Protein AF-A0AAN8CUY2-F1 (afdb_monomer_lite)

Organism: NCBI:txid159716

Sequence (248 aa):
MKIRSGIIGISNNANARQRFVMVTPELSHLSKEFKSQFDMEADRSTEHHELGPSAVKRAHGTIDKIKAAILSHGNPFTTEGDKLYNVITLAYIQDEYVPQILNADVTGQKLYEDYVSEWINRDVSLWAPVKKVNNKMFLSGNKKITVKLRDNTVDLNETKDLFARLMVLARSNRDINQKEPIGNYEFTRTPMALFASNGTILPCHDKSKLISLLEKLTREDVPHEDHQQPQTGSTTHQDAMIHRHHIY

Structure (mmCIF, N/CA/C/O backbone):
data_AF-A0AAN8CUY2-F1
#
_entry.id   AF-A0AAN8CUY2-F1
#
loop_
_atom_site.group_PDB
_atom_site.id
_atom_site.type_symbol
_atom_site.label_atom_id
_atom_site.label_alt_id
_atom_site.label_comp_id
_atom_site.label_asym_id
_atom_site.label_entity_id
_atom_site.label_seq_id
_atom_site.pdbx_PDB_ins_code
_atom_site.Cartn_x
_atom_site.Cartn_y
_atom_site.Cartn_z
_atom_site.occupancy
_atom_site.B_iso_or_equiv
_atom_site.auth_seq_id
_atom_site.auth_comp_id
_atom_site.auth_asym_id
_atom_site.auth_atom_id
_atom_site.pdbx_PDB_model_num
ATOM 1 N N . MET A 1 1 ? -14.071 20.339 -36.857 1.00 40.41 1 MET A N 1
ATOM 2 C CA . MET A 1 1 ? -13.063 19.314 -36.503 1.00 40.41 1 MET A CA 1
ATOM 3 C C . MET A 1 1 ? -12.235 19.853 -35.336 1.00 40.41 1 MET A C 1
ATOM 5 O O . MET A 1 1 ? -11.495 20.806 -35.529 1.00 40.41 1 MET A O 1
ATOM 9 N N . LYS A 1 2 ? -12.449 19.367 -34.103 1.00 41.53 2 LYS A N 1
ATOM 10 C CA . LYS A 1 2 ? -11.713 19.851 -32.918 1.00 41.53 2 LYS A CA 1
ATOM 11 C C . LYS A 1 2 ? -10.318 19.225 -32.919 1.00 41.53 2 LYS A C 1
ATOM 13 O O . LYS A 1 2 ? -10.191 18.026 -32.688 1.00 41.53 2 LYS A O 1
ATOM 18 N N . ILE A 1 3 ? -9.290 20.020 -33.198 1.00 53.81 3 ILE A N 1
ATOM 19 C CA . ILE A 1 3 ? -7.899 19.600 -33.011 1.00 53.81 3 ILE A CA 1
ATOM 20 C C . ILE A 1 3 ? -7.710 19.455 -31.496 1.00 53.81 3 ILE A C 1
ATOM 22 O O . ILE A 1 3 ? -7.984 20.394 -30.750 1.00 53.81 3 ILE A O 1
ATOM 26 N N . ARG A 1 4 ? -7.345 18.261 -31.014 1.00 51.06 4 ARG A N 1
ATOM 27 C CA . ARG A 1 4 ? -7.065 18.055 -29.585 1.00 51.06 4 ARG A CA 1
ATOM 28 C C . ARG A 1 4 ? -5.840 18.902 -29.221 1.00 51.06 4 ARG A C 1
ATOM 30 O O . ARG A 1 4 ? -4.745 18.593 -29.673 1.00 51.06 4 ARG A O 1
ATOM 37 N N . SER A 1 5 ? -6.033 19.974 -28.456 1.00 59.12 5 SER A N 1
ATOM 38 C CA . SER A 1 5 ? -4.941 20.834 -27.981 1.00 59.12 5 SER A CA 1
ATOM 39 C C . SER A 1 5 ? -4.129 20.175 -26.863 1.00 59.12 5 SER A C 1
ATOM 41 O O . SER A 1 5 ? -4.611 19.280 -26.167 1.00 59.12 5 SER A O 1
ATOM 43 N N . GLY A 1 6 ? -2.893 20.646 -26.683 1.00 70.69 6 GLY A N 1
ATOM 44 C CA . GLY A 1 6 ? -1.970 20.186 -25.643 1.00 70.69 6 GLY A CA 1
ATOM 45 C C . GLY A 1 6 ? -1.047 19.056 -26.102 1.00 70.69 6 GLY A C 1
ATOM 46 O O . GLY A 1 6 ? -0.870 18.825 -27.299 1.00 70.69 6 GLY A O 1
ATOM 47 N N . ILE A 1 7 ? -0.464 18.335 -25.141 1.00 73.69 7 ILE A N 1
ATOM 48 C CA . ILE A 1 7 ? 0.519 17.263 -25.383 1.00 73.69 7 ILE A CA 1
ATOM 49 C C . ILE A 1 7 ? 0.008 16.211 -26.372 1.00 73.69 7 ILE A C 1
ATOM 51 O O . ILE A 1 7 ? 0.773 15.757 -27.211 1.00 73.69 7 ILE A O 1
ATOM 55 N N . ILE A 1 8 ? -1.288 15.887 -26.337 1.00 74.62 8 ILE A N 1
ATOM 56 C CA . ILE A 1 8 ? -1.914 14.908 -27.242 1.00 74.62 8 ILE A CA 1
ATOM 57 C C . ILE A 1 8 ? -1.908 15.394 -28.703 1.00 74.62 8 ILE A C 1
ATOM 59 O O . ILE A 1 8 ? -1.783 14.592 -29.626 1.00 74.62 8 ILE A O 1
ATOM 63 N N . GLY A 1 9 ? -2.043 16.703 -28.933 1.00 75.88 9 GLY A N 1
ATOM 64 C CA . GLY A 1 9 ? -1.968 17.296 -30.270 1.00 75.88 9 GLY A CA 1
ATOM 65 C C . GLY A 1 9 ? -0.538 17.383 -30.794 1.00 75.88 9 GLY A C 1
ATOM 66 O O . GLY A 1 9 ? -0.297 17.148 -31.977 1.00 75.88 9 GLY A O 1
ATOM 67 N N . ILE A 1 10 ? 0.413 17.670 -29.903 1.00 78.25 10 ILE A N 1
ATOM 68 C CA . ILE A 1 10 ? 1.843 17.733 -30.225 1.00 78.25 10 ILE A CA 1
ATOM 69 C C . ILE A 1 10 ? 2.383 16.326 -30.504 1.00 78.25 10 ILE A C 1
ATOM 71 O O . ILE A 1 10 ? 3.088 16.129 -31.486 1.00 78.25 10 ILE A O 1
ATOM 75 N N . SER A 1 11 ? 2.028 15.327 -29.692 1.00 77.62 11 SER A N 1
ATOM 76 C CA . SER A 1 11 ? 2.541 13.962 -29.828 1.00 77.62 11 SER A CA 1
ATOM 77 C C . SER A 1 11 ? 2.015 13.252 -31.074 1.00 77.62 11 SER A C 1
ATOM 79 O O . SER A 1 11 ? 2.788 12.560 -31.732 1.00 77.62 11 SER A O 1
ATOM 81 N N . ASN A 1 12 ? 0.749 13.457 -31.446 1.00 82.50 12 ASN A N 1
ATOM 82 C CA . ASN A 1 12 ? 0.129 12.770 -32.584 1.00 82.50 12 ASN A CA 1
ATOM 83 C C . ASN A 1 12 ? 0.438 13.404 -33.951 1.00 82.50 12 ASN A C 1
ATOM 85 O O . ASN A 1 12 ? 0.181 12.780 -34.977 1.00 82.50 12 ASN A O 1
ATOM 89 N N . ASN A 1 13 ? 1.000 14.615 -33.997 1.00 84.56 13 ASN A N 1
ATOM 90 C CA . ASN A 1 13 ? 1.393 15.273 -35.242 1.00 84.56 13 ASN A CA 1
ATOM 91 C C . ASN A 1 13 ? 2.921 15.369 -35.327 1.00 84.56 13 ASN A C 1
ATOM 93 O O . ASN A 1 13 ? 3.546 16.126 -34.589 1.00 84.56 13 ASN A O 1
ATOM 97 N N . ALA A 1 14 ? 3.524 14.629 -36.263 1.00 85.19 14 ALA A N 1
ATOM 98 C CA . ALA A 1 14 ? 4.978 14.576 -36.426 1.00 85.19 14 ALA A CA 1
ATOM 99 C C . ALA A 1 14 ? 5.616 15.957 -36.667 1.00 85.19 14 ALA A C 1
ATOM 101 O O . ALA A 1 14 ? 6.663 16.253 -36.096 1.00 85.19 14 ALA A O 1
ATOM 102 N N . ASN A 1 15 ? 4.956 16.824 -37.438 1.00 84.81 15 ASN A N 1
ATOM 103 C CA . ASN A 1 15 ? 5.439 18.173 -37.729 1.00 84.81 15 ASN A CA 1
ATOM 104 C C . ASN A 1 15 ? 5.338 19.076 -36.485 1.00 84.81 15 ASN A C 1
ATOM 106 O O . ASN A 1 15 ? 6.277 19.797 -36.158 1.00 84.81 15 ASN A O 1
ATOM 110 N N . ALA A 1 16 ? 4.236 18.980 -35.733 1.00 83.00 16 ALA A N 1
ATOM 111 C CA . ALA A 1 16 ? 4.073 19.718 -34.478 1.00 83.00 16 ALA A CA 1
ATOM 112 C C . ALA A 1 16 ? 5.082 19.268 -33.410 1.00 83.00 16 ALA A C 1
ATOM 114 O O . ALA A 1 16 ? 5.672 20.109 -32.737 1.00 83.00 16 ALA A O 1
ATOM 115 N N . ARG A 1 17 ? 5.332 17.957 -33.298 1.00 86.12 17 ARG A N 1
ATOM 116 C CA . ARG A 1 17 ? 6.349 17.382 -32.409 1.00 86.12 17 ARG A CA 1
ATOM 117 C C . ARG A 1 17 ? 7.744 17.888 -32.750 1.00 86.12 17 ARG A C 1
ATOM 119 O O . ARG A 1 17 ? 8.463 18.327 -31.863 1.00 86.12 17 ARG A O 1
ATOM 126 N N . GLN A 1 18 ? 8.105 17.864 -34.030 1.00 86.25 18 GLN A N 1
ATOM 127 C CA . GLN A 1 18 ? 9.402 18.333 -34.505 1.00 86.25 18 GLN A CA 1
ATOM 128 C C . GLN A 1 18 ? 9.602 19.830 -34.227 1.00 86.25 18 GLN A C 1
ATOM 130 O O . GLN A 1 18 ? 10.651 20.219 -33.718 1.00 86.25 18 GLN A O 1
ATOM 135 N N . ARG A 1 19 ? 8.588 20.667 -34.491 1.00 83.75 19 ARG A N 1
ATOM 136 C CA . ARG A 1 19 ? 8.638 22.099 -34.157 1.00 83.75 19 ARG A CA 1
ATOM 137 C C . ARG A 1 19 ? 8.730 22.335 -32.659 1.00 83.75 19 ARG A C 1
ATOM 139 O O . ARG A 1 19 ? 9.511 23.174 -32.251 1.00 83.75 19 ARG A O 1
ATOM 146 N N . PHE A 1 20 ? 7.973 21.608 -31.844 1.00 84.19 20 PHE A N 1
ATOM 147 C CA . PHE A 1 20 ? 8.059 21.740 -30.391 1.00 84.19 20 PHE A CA 1
ATOM 148 C C . PHE A 1 20 ? 9.468 21.390 -29.892 1.00 84.19 20 PHE A C 1
ATOM 150 O O . PHE A 1 20 ? 10.092 22.181 -29.200 1.00 84.19 20 PHE A O 1
ATOM 157 N N . VAL A 1 21 ? 10.023 20.254 -30.319 1.00 86.44 21 VAL A N 1
ATOM 158 C CA . VAL A 1 21 ? 11.359 19.823 -29.881 1.00 86.44 21 VAL A CA 1
ATOM 159 C C . VAL A 1 21 ? 12.463 20.774 -30.350 1.00 86.44 21 VAL A C 1
ATOM 161 O O . VAL A 1 21 ? 13.382 21.024 -29.583 1.00 86.44 21 VAL A O 1
ATOM 164 N N . MET A 1 22 ? 12.384 21.322 -31.568 1.00 88.62 22 MET A N 1
ATOM 165 C CA . MET A 1 22 ? 13.430 22.217 -32.084 1.00 88.62 22 MET A CA 1
ATOM 166 C C . MET A 1 22 ? 13.260 23.682 -31.674 1.00 88.62 22 MET A C 1
ATOM 168 O O . MET A 1 22 ? 14.240 24.349 -31.381 1.00 88.62 22 MET A O 1
ATOM 172 N N . VAL A 1 23 ? 12.033 24.204 -31.652 1.00 88.56 23 VAL A N 1
ATOM 173 C CA . VAL A 1 23 ? 11.782 25.638 -31.427 1.00 88.56 23 VAL A CA 1
ATOM 174 C C . VAL A 1 23 ? 11.695 25.962 -29.941 1.00 88.56 23 VAL A C 1
ATOM 176 O O . VAL A 1 23 ? 12.126 27.032 -29.528 1.00 88.56 23 VAL A O 1
ATOM 179 N N . THR A 1 24 ? 11.144 25.072 -29.112 1.00 85.50 24 THR A N 1
ATOM 180 C CA . THR A 1 24 ? 10.942 25.363 -27.686 1.00 85.50 24 THR A CA 1
ATOM 181 C C . THR A 1 24 ? 12.250 25.603 -26.917 1.00 85.50 24 THR A C 1
ATOM 183 O O . THR A 1 24 ? 12.268 26.555 -26.133 1.00 85.50 24 THR A O 1
ATOM 186 N N . PRO A 1 25 ? 13.347 24.844 -27.130 1.00 88.56 25 PRO A N 1
ATOM 187 C CA . PRO A 1 25 ? 14.635 25.139 -26.500 1.00 88.56 25 PRO A CA 1
ATOM 188 C C . PRO A 1 25 ? 15.178 26.516 -26.894 1.00 88.56 25 PRO A C 1
ATOM 190 O O . PRO A 1 25 ? 15.519 27.299 -26.011 1.00 88.56 25 PRO A O 1
ATOM 193 N N . GLU A 1 26 ? 15.155 26.854 -28.185 1.00 90.31 26 GLU A N 1
ATOM 194 C CA . GLU A 1 26 ? 15.631 28.146 -28.702 1.00 90.31 26 GLU A CA 1
ATOM 195 C C . GLU A 1 26 ? 14.803 29.320 -28.169 1.00 90.31 26 GLU A C 1
ATOM 197 O O . GLU A 1 26 ? 15.339 30.330 -27.719 1.00 90.31 26 GLU A O 1
ATOM 202 N N . LEU A 1 27 ? 13.477 29.166 -28.122 1.00 87.56 27 LEU A N 1
ATOM 203 C CA . LEU A 1 27 ? 12.587 30.176 -27.554 1.00 87.56 27 LEU A CA 1
ATOM 204 C C . LEU A 1 27 ? 12.836 30.363 -26.049 1.00 87.56 27 LEU A C 1
ATOM 206 O O . LEU A 1 27 ? 12.764 31.480 -25.536 1.00 87.56 27 LEU A O 1
ATOM 210 N N . SER A 1 28 ? 13.143 29.273 -25.336 1.00 85.38 28 SER A N 1
ATOM 211 C CA . SER A 1 28 ? 13.513 29.331 -23.921 1.00 85.38 28 SER A CA 1
ATOM 212 C C . SER A 1 28 ? 14.859 30.025 -23.708 1.00 85.38 28 SER A C 1
ATOM 214 O O . SER A 1 28 ? 14.999 30.777 -22.746 1.00 85.38 28 SER A O 1
ATOM 216 N N . HIS A 1 29 ? 15.815 29.820 -24.618 1.00 86.75 29 HIS A N 1
ATOM 217 C CA . HIS A 1 29 ? 17.128 30.453 -24.593 1.00 86.75 29 HIS A CA 1
ATOM 218 C C . HIS A 1 29 ? 17.015 31.960 -24.836 1.00 86.75 29 HIS A C 1
ATOM 220 O O . HIS A 1 29 ? 17.426 32.745 -23.987 1.00 86.75 29 HIS A O 1
ATOM 226 N N . LEU A 1 30 ? 16.329 32.368 -25.907 1.00 90.69 30 LEU A N 1
ATOM 227 C CA . LEU A 1 30 ? 16.087 33.778 -26.218 1.00 90.69 30 LEU A CA 1
ATOM 228 C C . LEU A 1 30 ? 15.329 34.490 -25.089 1.00 90.69 30 LEU A C 1
ATOM 230 O O . LEU A 1 30 ? 15.645 35.621 -24.729 1.00 90.69 30 LEU A O 1
ATOM 234 N N . SER A 1 31 ? 14.341 33.822 -24.483 1.00 85.56 31 SER A N 1
ATOM 235 C CA . SER A 1 31 ? 13.632 34.384 -23.332 1.00 85.56 31 SER A CA 1
ATOM 236 C C . SER A 1 31 ? 14.531 34.549 -22.105 1.00 85.56 31 SER A C 1
ATOM 238 O O . SER A 1 31 ? 14.264 35.456 -21.317 1.00 85.56 31 SER A O 1
ATOM 240 N N . LYS A 1 32 ? 15.533 33.684 -21.904 1.00 83.25 32 LYS A N 1
ATOM 241 C CA . LYS A 1 32 ? 16.520 33.834 -20.826 1.00 83.25 32 LYS A CA 1
ATOM 242 C C . LYS A 1 32 ? 17.460 34.999 -21.112 1.00 83.25 32 LYS A C 1
ATOM 244 O O . LYS A 1 32 ? 17.601 35.856 -20.252 1.00 83.25 32 LYS A O 1
ATOM 249 N N . GLU A 1 33 ? 18.016 35.084 -22.320 1.00 87.44 33 GLU A N 1
ATOM 250 C CA . GLU A 1 33 ? 18.885 36.199 -22.720 1.00 87.44 33 GLU A CA 1
ATOM 251 C C . GLU A 1 33 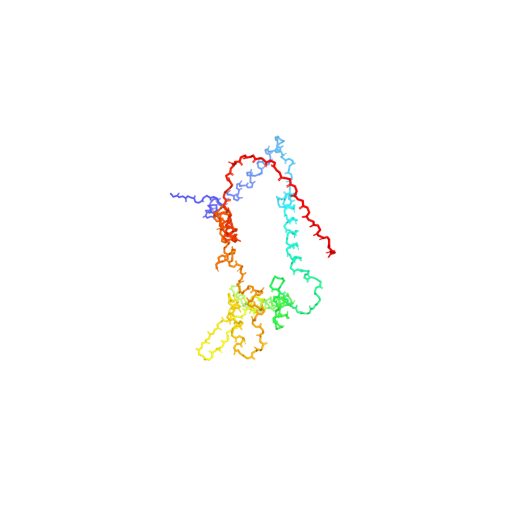? 18.178 37.548 -22.589 1.00 87.44 33 GLU A C 1
ATOM 253 O O . GLU A 1 33 ? 18.726 38.475 -22.001 1.00 87.44 33 GLU A O 1
ATOM 258 N N . PHE A 1 34 ? 16.930 37.644 -23.057 1.00 88.00 34 PHE A N 1
ATOM 259 C CA . PHE A 1 34 ? 16.129 38.855 -22.909 1.00 88.00 34 PHE A CA 1
ATOM 260 C C . PHE A 1 34 ? 15.936 39.217 -21.430 1.00 88.00 34 PHE A C 1
ATOM 262 O O . PHE A 1 34 ? 16.151 40.356 -21.032 1.00 88.00 34 PHE A O 1
ATOM 269 N N . LYS A 1 35 ? 15.583 38.250 -20.576 1.00 82.69 35 LYS A N 1
ATOM 270 C CA . LYS A 1 35 ? 15.427 38.509 -19.135 1.00 82.69 35 LYS A CA 1
ATOM 271 C C . LYS A 1 35 ? 16.730 38.961 -18.477 1.00 82.69 35 LYS A C 1
ATOM 273 O O . LYS A 1 35 ? 16.683 39.880 -17.669 1.00 82.69 35 LYS A O 1
ATOM 278 N N . SER A 1 36 ? 17.859 38.368 -18.860 1.00 82.25 36 SER A N 1
ATOM 279 C CA . SER A 1 36 ? 19.190 38.744 -18.380 1.00 82.25 36 SER A CA 1
ATOM 280 C C . SER A 1 36 ? 19.587 40.159 -18.821 1.00 82.25 36 SER A C 1
ATOM 282 O O . SER A 1 36 ? 20.070 40.941 -18.010 1.00 82.25 36 SER A O 1
ATOM 284 N N . GLN A 1 37 ? 19.313 40.537 -20.074 1.00 88.81 37 GLN A N 1
ATOM 285 C CA . GLN A 1 37 ? 19.628 41.870 -20.607 1.00 88.81 37 GLN A CA 1
ATOM 286 C C . GLN A 1 37 ? 18.843 43.005 -19.938 1.00 88.81 37 GLN A C 1
ATOM 288 O O . GLN A 1 37 ? 19.347 44.123 -19.852 1.00 88.81 37 GLN A O 1
ATOM 293 N N . PHE A 1 38 ? 17.619 42.733 -19.482 1.00 85.88 38 PHE A N 1
ATOM 294 C CA . PHE A 1 38 ? 16.740 43.726 -18.855 1.00 85.88 38 PHE A CA 1
ATOM 295 C C . PHE A 1 38 ? 16.677 43.608 -17.325 1.00 85.88 38 PHE A C 1
ATOM 297 O O . PHE A 1 38 ? 15.776 44.186 -16.718 1.00 85.88 38 PHE A O 1
ATOM 304 N N . ASP A 1 39 ? 17.600 42.858 -16.710 1.00 77.56 39 ASP A N 1
ATOM 305 C CA . ASP A 1 39 ? 17.666 42.622 -15.258 1.00 77.56 39 ASP A CA 1
ATOM 306 C C . ASP A 1 39 ? 16.326 42.114 -14.673 1.00 77.56 39 ASP A C 1
ATOM 308 O O . ASP A 1 39 ? 15.935 42.383 -13.540 1.00 77.56 39 ASP A O 1
ATOM 312 N N . MET A 1 40 ? 15.579 41.367 -15.498 1.00 72.19 40 MET A N 1
ATOM 313 C CA . MET A 1 40 ? 14.313 40.709 -15.156 1.00 72.19 40 MET A CA 1
ATOM 314 C C . MET A 1 40 ? 14.534 39.262 -14.692 1.00 72.19 40 MET A C 1
ATOM 316 O O . MET A 1 40 ? 13.596 38.455 -14.681 1.00 72.19 40 MET A O 1
ATOM 320 N N . GLU A 1 41 ? 15.775 38.911 -14.359 1.00 63.56 41 GLU A N 1
ATOM 321 C CA . GLU A 1 41 ? 16.128 37.670 -13.681 1.00 63.56 41 GLU A CA 1
ATOM 322 C C . GLU A 1 41 ? 15.368 37.644 -12.349 1.00 63.56 41 GLU A C 1
ATOM 324 O O . GLU A 1 41 ? 15.696 38.335 -11.387 1.00 63.56 41 GLU A O 1
ATOM 329 N N . ALA A 1 42 ? 14.272 36.887 -12.301 1.00 59.97 42 ALA A N 1
ATOM 330 C CA . ALA A 1 42 ? 13.594 36.641 -11.044 1.00 59.97 42 ALA A CA 1
ATOM 331 C C . ALA A 1 42 ? 14.555 35.835 -10.164 1.00 59.97 42 ALA A C 1
ATOM 333 O O . ALA A 1 42 ? 14.736 34.641 -10.393 1.00 59.97 42 ALA A O 1
ATOM 334 N N . ASP A 1 43 ? 15.133 36.489 -9.157 1.00 58.62 43 ASP A N 1
ATOM 335 C CA . ASP A 1 43 ? 16.005 35.921 -8.118 1.00 58.62 43 ASP A CA 1
ATOM 336 C C . ASP A 1 43 ? 15.257 34.943 -7.184 1.00 58.62 43 ASP A C 1
ATOM 338 O O . ASP A 1 43 ? 15.282 35.027 -5.958 1.00 58.62 43 ASP A O 1
ATOM 342 N N . ARG A 1 44 ? 14.452 34.034 -7.742 1.00 57.88 44 ARG A N 1
ATOM 343 C CA . ARG A 1 44 ? 13.641 33.090 -6.972 1.00 57.88 44 ARG A CA 1
ATOM 344 C C . ARG A 1 44 ? 13.826 31.676 -7.491 1.00 57.88 44 ARG A C 1
ATOM 346 O O . ARG A 1 44 ? 13.069 31.181 -8.317 1.00 57.88 44 ARG A O 1
ATOM 353 N N . SER A 1 45 ? 14.851 31.076 -6.892 1.00 55.91 45 SER A N 1
ATOM 354 C CA . SER A 1 45 ? 15.123 29.654 -6.689 1.00 55.91 45 SER A CA 1
ATOM 355 C C . SER A 1 45 ? 15.159 28.769 -7.934 1.00 55.91 45 SER A C 1
ATOM 357 O O . SER A 1 45 ? 14.141 28.337 -8.467 1.00 55.91 45 SER A O 1
ATOM 359 N N . THR A 1 46 ? 16.376 28.355 -8.256 1.00 60.00 46 THR A N 1
ATOM 360 C CA . THR A 1 46 ? 16.785 27.200 -9.067 1.00 60.00 46 THR A CA 1
ATOM 361 C C . THR A 1 46 ? 16.338 25.837 -8.515 1.00 60.00 46 THR A C 1
ATOM 363 O O . THR A 1 46 ? 16.775 24.803 -9.016 1.00 60.00 46 THR A O 1
ATOM 366 N N . GLU A 1 47 ? 15.472 25.792 -7.502 1.00 63.00 47 GLU A N 1
ATOM 367 C CA . GLU A 1 47 ? 15.028 24.540 -6.895 1.00 63.00 47 GLU A CA 1
ATOM 368 C C . GLU A 1 47 ? 13.724 24.047 -7.522 1.00 63.00 47 GLU A C 1
ATOM 370 O O . GLU A 1 47 ? 12.773 24.798 -7.751 1.00 63.00 47 GLU A O 1
ATOM 375 N N . HIS A 1 48 ? 13.683 22.745 -7.809 1.00 74.25 48 HIS A N 1
ATOM 376 C CA . HIS A 1 48 ? 12.477 22.077 -8.280 1.00 74.25 48 HIS A CA 1
ATOM 377 C C . HIS A 1 48 ? 11.329 22.320 -7.289 1.00 74.25 48 HIS A C 1
ATOM 379 O O . HIS A 1 48 ? 11.528 22.254 -6.080 1.00 74.25 48 HIS A O 1
ATOM 385 N N . HIS A 1 49 ? 10.112 22.562 -7.781 1.00 77.81 49 HIS A N 1
ATOM 386 C CA . HIS A 1 49 ? 8.966 22.922 -6.935 1.00 77.81 49 HIS A CA 1
ATOM 387 C C . HIS A 1 49 ? 8.669 21.914 -5.800 1.00 77.81 49 HIS A C 1
ATOM 389 O O . HIS A 1 49 ? 8.116 22.295 -4.768 1.00 77.81 49 HIS A O 1
ATOM 395 N N . GLU A 1 50 ? 9.051 20.644 -5.977 1.00 75.75 50 GLU A N 1
ATOM 396 C CA . GLU A 1 50 ? 8.922 19.583 -4.964 1.00 75.75 50 GLU A CA 1
ATOM 397 C C . GLU A 1 50 ? 9.947 19.688 -3.829 1.00 75.75 50 GLU A C 1
ATOM 399 O O . GLU A 1 50 ? 9.685 19.215 -2.727 1.00 75.75 50 GLU A O 1
ATOM 404 N N . LEU A 1 51 ? 11.087 20.331 -4.081 1.00 81.38 51 LEU A N 1
ATOM 405 C CA . LEU A 1 51 ? 12.099 20.644 -3.070 1.00 81.38 51 LEU A CA 1
ATOM 406 C C . LEU A 1 51 ? 11.784 21.952 -2.338 1.00 81.38 51 LEU A C 1
ATOM 408 O O . LEU A 1 51 ? 12.388 22.255 -1.314 1.00 81.38 51 LEU A O 1
ATOM 412 N N . GLY A 1 52 ? 10.785 22.700 -2.815 1.00 85.06 52 GLY A N 1
ATOM 413 C CA . GLY A 1 52 ? 10.353 23.929 -2.175 1.00 85.06 52 GLY A CA 1
ATOM 414 C C . GLY A 1 52 ? 9.893 23.699 -0.726 1.00 85.06 52 GLY A C 1
ATOM 415 O O . GLY A 1 52 ? 9.252 22.687 -0.416 1.00 85.06 52 GLY A O 1
ATOM 416 N N . PRO A 1 53 ? 10.101 24.677 0.174 1.00 86.62 53 PRO A N 1
ATOM 417 C CA . PRO A 1 53 ? 9.843 24.524 1.609 1.00 86.62 53 PRO A CA 1
ATOM 418 C C . PRO A 1 53 ? 8.388 24.151 1.928 1.00 86.62 53 PRO A C 1
ATOM 420 O O . PRO A 1 53 ? 8.106 23.437 2.889 1.00 86.62 53 PRO A O 1
ATOM 423 N N . SER A 1 54 ? 7.437 24.596 1.100 1.00 86.50 54 SER A N 1
ATOM 424 C CA . SER A 1 54 ? 6.023 24.240 1.256 1.00 86.50 54 SER A CA 1
ATOM 425 C C . SER A 1 54 ? 5.723 22.778 0.904 1.00 86.50 54 SER A C 1
ATOM 427 O O . SER A 1 54 ? 4.909 22.150 1.584 1.00 86.50 54 SER A O 1
ATOM 429 N N . ALA A 1 55 ? 6.370 22.227 -0.127 1.00 87.50 55 ALA A N 1
ATOM 430 C CA . ALA A 1 55 ? 6.213 20.836 -0.540 1.00 87.50 55 ALA A CA 1
ATOM 431 C C . ALA A 1 55 ? 6.822 19.899 0.510 1.00 87.50 55 ALA A C 1
ATOM 433 O O . ALA A 1 55 ? 6.139 18.991 0.986 1.00 87.50 55 ALA A O 1
ATOM 434 N N . VAL A 1 56 ? 8.028 20.222 0.983 1.00 90.19 56 VAL A N 1
ATOM 435 C CA . VAL A 1 56 ? 8.700 19.522 2.086 1.00 90.19 56 VAL A CA 1
ATOM 436 C C . VAL A 1 56 ? 7.842 19.538 3.357 1.00 90.19 56 VAL A C 1
ATOM 438 O O . VAL A 1 56 ? 7.576 18.488 3.941 1.00 90.19 56 VAL A O 1
ATOM 441 N N . LYS A 1 57 ? 7.292 20.696 3.752 1.00 93.88 57 LYS A N 1
ATOM 442 C CA . LYS A 1 57 ? 6.401 20.798 4.924 1.00 93.88 57 LYS A CA 1
ATOM 443 C C . LYS A 1 57 ? 5.147 19.926 4.798 1.00 93.88 57 LYS A C 1
ATOM 445 O O . LYS A 1 57 ? 4.730 19.306 5.776 1.00 93.88 57 LYS A O 1
ATOM 450 N N . ARG A 1 58 ? 4.533 19.861 3.611 1.00 92.19 58 ARG A N 1
ATOM 451 C CA . ARG A 1 58 ? 3.381 18.974 3.361 1.00 92.19 58 ARG A CA 1
ATOM 452 C C . ARG A 1 58 ? 3.774 17.501 3.435 1.00 92.19 58 ARG A C 1
ATOM 454 O O . ARG A 1 58 ? 3.008 16.716 3.995 1.00 92.19 58 ARG A O 1
ATOM 461 N N . ALA A 1 59 ? 4.940 17.137 2.904 1.00 92.56 59 ALA A N 1
ATOM 462 C CA . ALA A 1 59 ? 5.458 15.776 2.974 1.00 92.56 59 ALA A CA 1
ATOM 463 C C . ALA A 1 59 ? 5.662 15.347 4.433 1.00 92.56 59 ALA A C 1
ATOM 465 O O . ALA A 1 59 ? 5.093 14.339 4.844 1.00 92.56 59 ALA A O 1
ATOM 466 N N . HIS A 1 60 ? 6.337 16.167 5.247 1.00 95.50 60 HIS A N 1
ATOM 467 C CA . HIS A 1 60 ? 6.494 15.909 6.683 1.00 95.50 60 HIS A CA 1
ATOM 468 C C . HIS A 1 60 ? 5.151 15.758 7.400 1.00 95.50 60 HIS A C 1
ATOM 470 O O . HIS A 1 60 ? 4.920 14.741 8.045 1.00 95.50 60 HIS A O 1
ATOM 476 N N . GLY A 1 61 ? 4.214 16.691 7.202 1.00 96.69 61 GLY A N 1
ATOM 477 C CA . GLY A 1 61 ? 2.891 16.590 7.824 1.00 96.69 61 GLY A CA 1
ATOM 478 C C . GLY A 1 61 ? 2.089 15.360 7.376 1.00 96.69 61 GLY A C 1
ATOM 479 O O . GLY A 1 61 ? 1.214 14.893 8.102 1.00 96.69 61 GLY A O 1
ATOM 480 N N . THR A 1 62 ? 2.368 14.818 6.191 1.00 95.75 62 THR A N 1
ATOM 481 C CA . THR A 1 62 ? 1.765 13.563 5.717 1.00 95.75 62 THR A CA 1
ATOM 482 C C . THR A 1 62 ? 2.424 12.355 6.375 1.00 95.75 62 THR A C 1
ATOM 484 O O . THR A 1 62 ? 1.718 11.461 6.837 1.00 95.75 62 THR A O 1
ATOM 487 N N . ILE A 1 63 ? 3.755 12.351 6.486 1.00 96.31 63 ILE A N 1
ATOM 488 C CA . ILE A 1 63 ? 4.518 11.318 7.198 1.00 96.31 63 ILE A CA 1
ATOM 489 C C . ILE A 1 63 ? 4.073 11.242 8.662 1.00 96.31 63 ILE A C 1
ATOM 491 O O . ILE A 1 63 ? 3.807 10.148 9.154 1.00 96.31 63 ILE A O 1
ATOM 495 N N . ASP A 1 64 ? 3.901 12.382 9.333 1.00 96.62 64 ASP A N 1
ATOM 496 C CA . ASP A 1 64 ? 3.444 12.432 10.725 1.00 96.62 64 ASP A CA 1
ATOM 497 C C . ASP A 1 64 ? 2.044 11.834 10.891 1.00 96.62 64 ASP A C 1
ATOM 499 O O . ASP A 1 64 ? 1.794 11.082 11.833 1.00 96.62 64 ASP A O 1
ATOM 503 N N . LYS A 1 65 ? 1.135 12.098 9.944 1.00 95.75 65 LYS A N 1
ATOM 504 C CA . LYS A 1 65 ? -0.205 11.492 9.933 1.00 95.75 65 LYS A CA 1
ATOM 505 C C . LYS A 1 65 ? -0.149 9.982 9.735 1.00 95.75 65 LYS A C 1
ATOM 507 O O . LYS A 1 65 ? -0.858 9.261 10.430 1.00 95.75 65 LYS A O 1
ATOM 512 N N . ILE A 1 66 ? 0.687 9.500 8.813 1.00 92.31 66 ILE A N 1
ATOM 513 C CA . ILE A 1 66 ? 0.877 8.060 8.582 1.00 92.31 66 ILE A CA 1
ATOM 514 C C . ILE A 1 66 ? 1.450 7.406 9.839 1.00 92.31 66 ILE A C 1
ATOM 516 O O . ILE A 1 66 ? 0.940 6.383 10.288 1.00 92.31 66 ILE A O 1
ATOM 520 N N . LYS A 1 67 ? 2.463 8.023 10.451 1.00 92.19 67 LYS A N 1
ATOM 521 C CA . LYS A 1 67 ? 3.068 7.552 11.697 1.00 92.19 67 LYS A CA 1
ATOM 522 C C . LYS A 1 67 ? 2.035 7.475 12.819 1.00 92.19 67 LYS A C 1
ATOM 524 O O . LYS A 1 67 ? 1.947 6.448 13.482 1.00 92.19 67 LYS A O 1
ATOM 529 N N . ALA A 1 68 ? 1.233 8.523 13.006 1.00 91.94 68 ALA A N 1
ATOM 530 C CA . ALA A 1 68 ? 0.167 8.540 14.003 1.00 91.94 68 ALA A CA 1
ATOM 531 C C . ALA A 1 68 ? -0.882 7.445 13.743 1.00 91.94 68 ALA A C 1
ATOM 533 O O . ALA A 1 68 ? -1.283 6.757 14.677 1.00 91.94 68 ALA A O 1
ATOM 534 N N . ALA A 1 69 ? -1.279 7.236 12.484 1.00 89.31 69 ALA A N 1
ATOM 535 C CA . ALA A 1 69 ? -2.221 6.185 12.110 1.00 89.31 69 ALA A CA 1
ATOM 536 C C . ALA A 1 69 ? -1.665 4.783 12.404 1.00 89.31 69 ALA A C 1
ATOM 538 O O . ALA A 1 69 ? -2.351 3.975 13.022 1.00 89.31 69 ALA A O 1
ATOM 539 N N . ILE A 1 70 ? -0.412 4.503 12.036 1.00 87.88 70 ILE A N 1
ATOM 540 C CA . ILE A 1 70 ? 0.232 3.215 12.334 1.00 87.88 70 ILE A CA 1
ATOM 541 C C . ILE A 1 70 ? 0.305 3.000 13.847 1.00 87.88 70 ILE A C 1
ATOM 543 O O . ILE A 1 70 ? -0.150 1.972 14.333 1.00 87.88 70 ILE A O 1
ATOM 547 N N . LEU A 1 71 ? 0.798 3.989 14.599 1.00 87.31 71 LEU A N 1
ATOM 548 C CA . LEU A 1 71 ? 0.924 3.887 16.054 1.00 87.31 71 LEU A CA 1
ATOM 549 C C . LEU A 1 71 ? -0.427 3.725 16.761 1.00 87.31 71 LEU A C 1
ATOM 551 O O . LEU A 1 71 ? -0.474 3.101 17.817 1.00 87.31 71 LEU A O 1
ATOM 555 N N . SER A 1 72 ? -1.523 4.229 16.183 1.00 86.06 72 SER A N 1
ATOM 556 C CA . SER A 1 72 ? -2.870 4.020 16.728 1.00 86.06 72 SER A CA 1
ATOM 557 C C . SER A 1 72 ? -3.310 2.550 16.709 1.00 86.06 72 SER A C 1
ATOM 559 O O . SER A 1 72 ? -4.086 2.138 17.566 1.00 86.06 72 SER A O 1
ATOM 561 N N . HIS A 1 73 ? -2.772 1.748 15.784 1.00 80.31 73 HIS A N 1
ATOM 562 C CA . HIS A 1 73 ? -2.998 0.301 15.704 1.00 80.31 73 HIS A CA 1
ATOM 563 C C . HIS A 1 73 ? -1.978 -0.520 16.515 1.00 80.31 73 HIS A C 1
ATOM 565 O O . HIS A 1 73 ? -2.064 -1.746 16.551 1.00 80.31 73 HIS A O 1
ATOM 571 N N . GLY A 1 74 ? -1.038 0.144 17.193 1.00 82.62 74 GLY A N 1
ATOM 572 C CA . GLY A 1 74 ? 0.073 -0.472 17.915 1.00 82.62 74 GLY A CA 1
ATOM 573 C C . GLY A 1 74 ? 1.413 -0.231 17.224 1.00 82.62 74 GLY A C 1
ATOM 574 O O . GLY A 1 74 ? 1.481 0.041 16.028 1.00 82.62 74 GLY A O 1
ATOM 575 N N . ASN A 1 75 ? 2.509 -0.305 17.983 1.00 83.44 75 ASN A N 1
ATOM 576 C CA . ASN A 1 75 ? 3.845 -0.179 17.407 1.00 83.44 75 ASN A CA 1
ATOM 577 C C . ASN A 1 75 ? 4.257 -1.521 16.764 1.00 83.44 75 ASN A C 1
ATOM 579 O O . ASN A 1 75 ? 4.477 -2.491 17.492 1.00 83.44 75 ASN A O 1
ATOM 583 N N . PRO A 1 76 ? 4.387 -1.600 15.425 1.00 77.69 76 PRO A N 1
ATOM 584 C CA . PRO A 1 76 ? 4.717 -2.852 14.744 1.00 77.69 76 PRO A CA 1
ATOM 585 C C . PRO A 1 76 ? 6.162 -3.311 14.991 1.00 77.69 76 PRO A C 1
ATOM 587 O O . PRO A 1 76 ? 6.506 -4.431 14.641 1.00 77.69 76 PRO A O 1
ATOM 590 N N . PHE A 1 77 ? 7.013 -2.461 15.575 1.00 81.44 77 PHE A N 1
ATOM 591 C CA . PHE A 1 77 ? 8.419 -2.770 15.846 1.00 81.44 77 PHE A CA 1
ATOM 592 C C . PHE A 1 77 ? 8.691 -3.198 17.292 1.00 81.44 77 PHE A C 1
ATOM 594 O O . PHE A 1 77 ? 9.814 -3.568 17.608 1.00 81.44 77 PHE A O 1
ATOM 601 N N . THR A 1 78 ? 7.701 -3.130 18.188 1.00 80.00 78 THR A N 1
ATOM 602 C CA . THR A 1 78 ? 7.851 -3.625 19.572 1.00 80.00 78 THR A CA 1
ATOM 603 C C . THR A 1 78 ? 7.462 -5.088 19.718 1.00 80.00 78 THR A C 1
ATOM 605 O O . THR A 1 78 ? 7.675 -5.679 20.770 1.00 80.00 78 THR A O 1
ATOM 608 N N . THR A 1 79 ? 6.815 -5.657 18.706 1.00 69.31 79 THR A N 1
ATOM 609 C CA . THR A 1 79 ? 6.325 -7.031 18.734 1.00 69.31 79 THR A CA 1
ATOM 610 C C . THR A 1 79 ? 7.451 -7.960 18.297 1.00 69.31 79 THR A C 1
ATOM 612 O O . THR A 1 79 ? 7.816 -7.995 17.127 1.00 69.31 79 THR A O 1
ATOM 615 N N . GLU A 1 80 ? 8.016 -8.700 19.246 1.00 72.88 80 GLU A N 1
ATOM 616 C CA . GLU A 1 80 ? 8.998 -9.745 18.961 1.00 72.88 80 GLU A CA 1
ATOM 617 C C . GLU A 1 80 ? 8.273 -11.048 18.591 1.00 72.88 80 GLU A C 1
ATOM 619 O O . GLU A 1 80 ? 7.387 -11.508 19.316 1.00 72.88 80 GLU A O 1
ATOM 624 N N . GLY A 1 81 ? 8.624 -11.644 17.449 1.00 72.44 81 GLY A N 1
ATOM 625 C CA . GLY A 1 81 ? 8.106 -12.948 17.034 1.00 72.44 81 GLY A CA 1
ATOM 626 C C . GLY A 1 81 ? 8.371 -13.285 15.564 1.00 72.44 81 GLY A C 1
ATOM 627 O O . GLY A 1 81 ? 8.474 -12.400 14.722 1.00 72.44 81 GLY A O 1
ATOM 628 N N . ASP A 1 82 ? 8.413 -14.584 15.253 1.00 72.00 82 ASP A N 1
ATOM 629 C CA . ASP A 1 82 ? 8.674 -15.110 13.898 1.00 72.00 82 ASP A CA 1
ATOM 630 C C . ASP A 1 82 ? 7.437 -15.118 12.981 1.00 72.00 82 ASP A C 1
ATOM 632 O O . ASP A 1 82 ? 7.505 -15.495 11.809 1.00 72.00 82 ASP A O 1
ATOM 636 N N . LYS A 1 83 ? 6.270 -14.729 13.507 1.00 79.81 83 LYS A N 1
ATOM 637 C CA . LYS A 1 83 ? 5.001 -14.792 12.777 1.00 79.81 83 LYS A CA 1
ATOM 638 C C . LYS A 1 83 ? 4.696 -13.472 12.093 1.00 79.81 83 LYS A C 1
ATOM 640 O O . LYS A 1 83 ? 4.515 -12.447 12.745 1.00 79.81 83 LYS A O 1
ATOM 645 N N . LEU A 1 84 ? 4.543 -13.525 10.773 1.00 83.62 84 LEU A N 1
ATOM 646 C CA . LEU A 1 84 ? 4.174 -12.364 9.977 1.00 83.62 84 LEU A CA 1
ATOM 647 C C . LEU A 1 84 ? 2.660 -12.118 10.068 1.00 83.62 84 LEU A C 1
ATOM 649 O O . LEU A 1 84 ? 1.855 -13.035 9.883 1.00 83.62 84 LEU A O 1
ATOM 653 N N . TYR A 1 85 ? 2.264 -10.876 10.338 1.00 81.19 85 TYR A N 1
ATOM 654 C CA . TYR A 1 85 ? 0.862 -10.469 10.409 1.00 81.19 85 TYR A CA 1
ATOM 655 C C . TYR A 1 85 ? 0.640 -9.123 9.718 1.00 81.19 85 TYR A C 1
ATOM 657 O O . TYR A 1 85 ? 1.565 -8.341 9.499 1.00 81.19 85 TYR A O 1
ATOM 665 N N . ASN A 1 86 ? -0.602 -8.857 9.327 1.00 80.75 86 ASN A N 1
ATOM 666 C CA . ASN A 1 86 ? -0.989 -7.582 8.735 1.00 80.75 86 ASN A CA 1
ATOM 667 C C . ASN A 1 86 ? -1.243 -6.546 9.842 1.00 80.75 86 ASN A C 1
ATOM 669 O O . ASN A 1 86 ? -2.099 -6.763 10.689 1.00 80.75 86 ASN A O 1
ATOM 673 N N . VAL A 1 87 ? -0.551 -5.404 9.814 1.00 77.38 87 VAL A N 1
ATOM 674 C CA . VAL A 1 87 ? -0.655 -4.361 10.858 1.00 77.38 87 VAL A CA 1
ATOM 675 C C . VAL A 1 87 ? -2.063 -3.755 10.969 1.00 77.38 87 VAL A C 1
ATOM 677 O O . VAL A 1 87 ? -2.467 -3.334 12.045 1.00 77.38 87 VAL A O 1
ATOM 680 N N . ILE A 1 88 ? -2.831 -3.730 9.877 1.00 74.69 88 ILE A N 1
ATOM 681 C CA . ILE A 1 88 ? -4.176 -3.141 9.840 1.00 74.69 88 ILE A CA 1
ATOM 682 C C . ILE A 1 88 ? -5.232 -4.156 10.286 1.00 74.69 88 ILE A C 1
ATOM 684 O O . ILE A 1 88 ? -6.113 -3.825 11.074 1.00 74.69 88 ILE A O 1
ATOM 688 N N . THR A 1 89 ? -5.179 -5.387 9.767 1.00 74.62 89 THR A N 1
ATOM 689 C CA . THR A 1 89 ? -6.199 -6.413 10.062 1.00 74.62 89 THR A CA 1
ATOM 690 C C . THR A 1 89 ? -5.838 -7.312 11.240 1.00 74.62 89 THR A C 1
ATOM 692 O O . THR A 1 89 ? -6.671 -8.107 11.666 1.00 74.62 89 THR A O 1
ATOM 695 N N . LEU A 1 90 ? -4.598 -7.230 11.732 1.00 74.75 90 LEU A N 1
ATOM 696 C CA . LEU A 1 90 ? -4.003 -8.101 12.753 1.00 74.75 90 LEU A CA 1
ATOM 697 C C . LEU A 1 90 ? -4.078 -9.601 12.415 1.00 74.75 90 LEU A C 1
ATOM 699 O O . LEU A 1 90 ? -3.888 -10.458 13.274 1.00 74.75 90 LEU A O 1
ATOM 703 N N . ALA A 1 91 ? -4.337 -9.933 11.148 1.00 77.44 91 ALA A N 1
ATOM 704 C CA . ALA A 1 91 ? -4.432 -11.306 10.682 1.00 77.44 91 ALA A CA 1
ATOM 705 C C . ALA A 1 91 ? -3.036 -11.889 10.447 1.00 77.44 91 ALA A C 1
ATOM 707 O O . ALA A 1 91 ? -2.221 -11.298 9.731 1.00 77.44 91 ALA A O 1
ATOM 708 N N . TYR A 1 92 ? -2.791 -13.066 11.019 1.00 80.81 92 TYR A N 1
ATOM 709 C CA . TYR A 1 92 ? -1.572 -13.835 10.797 1.00 80.81 92 TYR A CA 1
ATOM 710 C C . TYR A 1 92 ? -1.572 -14.501 9.423 1.00 80.81 92 TYR A C 1
ATOM 712 O O . TYR A 1 92 ? -2.608 -14.942 8.918 1.00 80.81 92 TYR A O 1
ATOM 720 N N . ILE A 1 93 ? -0.388 -14.589 8.829 1.00 80.94 93 ILE A N 1
ATOM 721 C CA . ILE A 1 93 ? -0.174 -15.324 7.587 1.00 80.94 93 ILE A CA 1
ATOM 722 C C . ILE A 1 93 ? 0.034 -16.806 7.902 1.00 80.94 93 ILE A C 1
ATOM 724 O O . ILE A 1 93 ? 0.539 -17.164 8.960 1.00 80.94 93 ILE A O 1
ATOM 728 N N . GLN A 1 94 ? -0.354 -17.662 6.958 1.00 81.62 94 GLN A N 1
ATOM 729 C CA . GLN A 1 94 ? -0.015 -19.083 6.981 1.00 81.62 94 GLN A CA 1
ATOM 730 C C . GLN A 1 94 ? 1.509 -19.279 6.926 1.00 81.62 94 GLN A C 1
ATOM 732 O O . GLN A 1 94 ? 2.193 -18.641 6.117 1.00 81.62 94 GLN A O 1
ATOM 737 N N . ASP A 1 95 ? 2.031 -20.177 7.760 1.00 82.31 95 ASP A N 1
ATOM 738 C CA . ASP A 1 95 ? 3.474 -20.370 7.948 1.00 82.31 95 ASP A CA 1
ATOM 739 C C . ASP A 1 95 ? 4.191 -20.773 6.643 1.00 82.31 95 ASP A C 1
ATOM 741 O O . ASP A 1 95 ? 5.359 -20.440 6.443 1.00 82.31 95 ASP A O 1
ATOM 745 N N . GLU A 1 96 ? 3.491 -21.389 5.682 1.00 83.50 96 GLU A N 1
ATOM 746 C CA . GLU A 1 96 ? 4.058 -21.760 4.380 1.00 83.50 96 GLU A CA 1
ATOM 747 C C . GLU A 1 96 ? 4.434 -20.554 3.501 1.00 83.50 96 GLU A C 1
ATOM 749 O O . GLU A 1 96 ? 5.247 -20.691 2.582 1.00 83.50 96 GLU A O 1
ATOM 754 N N . TYR A 1 97 ? 3.841 -19.377 3.732 1.00 84.12 97 TYR A N 1
ATOM 755 C CA . TYR A 1 97 ? 4.122 -18.167 2.945 1.00 84.12 97 TYR A CA 1
ATOM 756 C C . TYR A 1 97 ? 5.215 -17.300 3.559 1.00 84.12 97 TYR A C 1
ATOM 758 O O . TYR A 1 97 ? 5.860 -16.546 2.833 1.00 84.12 97 TYR A O 1
ATOM 766 N N . VAL A 1 98 ? 5.461 -17.425 4.863 1.00 85.69 98 VAL A N 1
ATOM 767 C CA . VAL A 1 98 ? 6.487 -16.662 5.585 1.00 85.69 98 VAL A CA 1
ATOM 768 C C . VAL A 1 98 ? 7.860 -16.739 4.898 1.00 85.69 98 VAL A C 1
ATOM 770 O O . VAL A 1 98 ? 8.396 -15.679 4.566 1.00 85.69 98 VAL A O 1
ATOM 773 N N . PRO A 1 99 ? 8.417 -17.924 4.564 1.00 86.75 99 PRO A N 1
ATOM 774 C CA . PRO A 1 99 ? 9.726 -17.985 3.919 1.00 86.75 99 PRO A CA 1
ATOM 775 C C . PRO A 1 99 ? 9.718 -17.405 2.500 1.00 86.75 99 PRO A C 1
ATOM 777 O O . PRO A 1 99 ? 10.741 -16.888 2.062 1.00 86.75 99 PRO A O 1
ATOM 780 N N . GLN A 1 100 ? 8.590 -17.459 1.782 1.00 84.62 100 GLN A N 1
ATOM 781 C CA . GLN A 1 100 ? 8.479 -16.868 0.442 1.00 84.62 100 GLN A CA 1
ATOM 782 C C . GLN A 1 100 ? 8.454 -15.340 0.492 1.00 84.62 100 GLN A C 1
ATOM 784 O O . GLN A 1 100 ? 9.022 -14.692 -0.382 1.00 84.62 100 GLN A O 1
ATOM 789 N N . ILE A 1 101 ? 7.803 -14.768 1.508 1.00 86.62 101 ILE A N 1
ATOM 790 C CA . ILE A 1 101 ? 7.699 -13.318 1.687 1.00 86.62 101 ILE A CA 1
ATOM 791 C C . ILE A 1 101 ? 9.030 -12.749 2.182 1.00 86.62 101 ILE A C 1
ATOM 793 O O . ILE A 1 101 ? 9.508 -11.767 1.623 1.00 86.62 101 ILE A O 1
ATOM 797 N N . LEU A 1 102 ? 9.649 -13.378 3.185 1.00 88.12 102 LEU A N 1
ATOM 798 C CA . LEU A 1 102 ? 10.908 -12.897 3.762 1.00 88.12 102 LEU A CA 1
ATOM 799 C C . LEU A 1 102 ? 12.095 -13.035 2.800 1.00 88.12 102 LEU A C 1
ATOM 801 O O . LEU A 1 102 ? 12.970 -12.178 2.786 1.00 88.12 102 LEU A O 1
ATOM 805 N N . ASN A 1 103 ? 12.117 -14.078 1.964 1.00 89.06 103 ASN A N 1
ATOM 806 C CA . ASN A 1 103 ? 13.200 -14.314 1.001 1.00 89.06 103 ASN A CA 1
ATOM 807 C C . ASN A 1 103 ? 12.839 -13.871 -0.427 1.00 89.06 103 ASN A C 1
ATOM 809 O O . ASN A 1 103 ? 13.412 -14.387 -1.394 1.00 89.06 103 ASN A O 1
ATOM 813 N N . ALA A 1 104 ? 11.879 -12.955 -0.584 1.00 88.38 104 ALA A N 1
ATOM 814 C CA . ALA A 1 104 ? 11.426 -12.493 -1.895 1.00 88.38 104 ALA A CA 1
ATOM 815 C C . ALA A 1 104 ? 12.573 -11.881 -2.714 1.00 88.38 104 ALA A C 1
ATOM 817 O O . ALA A 1 104 ? 12.712 -12.204 -3.893 1.00 88.38 104 ALA A O 1
ATOM 818 N N . ASP A 1 105 ? 13.434 -11.088 -2.073 1.00 89.50 105 ASP A N 1
ATOM 819 C CA . ASP A 1 105 ? 14.569 -10.431 -2.729 1.00 89.50 105 ASP A CA 1
ATOM 820 C C . ASP A 1 105 ? 15.617 -11.443 -3.197 1.00 89.50 105 ASP A C 1
ATOM 822 O O . ASP A 1 105 ? 16.028 -11.431 -4.355 1.00 89.50 105 ASP A O 1
ATOM 826 N N . VAL A 1 106 ? 15.986 -12.393 -2.330 1.00 92.12 106 VAL A N 1
ATOM 827 C CA . VAL A 1 106 ? 16.934 -13.471 -2.663 1.00 92.12 106 VAL A CA 1
ATOM 828 C C . VAL A 1 106 ? 16.397 -14.332 -3.806 1.00 92.12 106 VAL A C 1
ATOM 830 O O . VAL A 1 106 ? 17.136 -14.726 -4.707 1.00 92.12 106 VAL A O 1
ATOM 833 N N . THR A 1 107 ? 15.096 -14.618 -3.788 1.00 89.75 107 THR A N 1
ATOM 834 C CA . THR A 1 107 ? 14.429 -15.374 -4.853 1.00 89.75 107 THR A CA 1
ATOM 835 C C . THR A 1 107 ? 14.417 -14.580 -6.159 1.00 89.75 107 THR A C 1
ATOM 837 O O . THR A 1 107 ? 14.711 -15.139 -7.211 1.00 89.75 107 THR A O 1
ATOM 840 N N . GLY A 1 108 ? 14.123 -13.279 -6.103 1.00 90.38 108 GLY A N 1
ATOM 841 C CA . GLY A 1 108 ? 14.146 -12.384 -7.259 1.00 90.38 108 GLY A CA 1
ATOM 842 C C . GLY A 1 108 ? 15.533 -12.274 -7.886 1.00 90.38 108 GLY A C 1
ATOM 843 O O . GLY A 1 108 ? 15.656 -12.365 -9.104 1.00 90.38 108 GLY A O 1
ATOM 844 N N . GLN A 1 109 ? 16.573 -12.171 -7.058 1.00 93.88 109 GLN A N 1
ATOM 845 C CA . GLN A 1 109 ? 17.961 -12.123 -7.509 1.00 93.88 109 GLN A CA 1
ATOM 846 C C . GLN A 1 109 ? 18.364 -13.412 -8.235 1.00 93.88 109 GLN A C 1
ATOM 848 O O . GLN A 1 109 ? 18.897 -13.346 -9.338 1.00 93.88 109 GLN A O 1
ATOM 853 N N . LYS A 1 110 ? 18.031 -14.583 -7.677 1.00 93.00 110 LYS A N 1
ATOM 854 C CA . LYS A 1 110 ? 18.276 -15.871 -8.347 1.00 93.00 110 LYS A CA 1
ATOM 855 C C . LYS A 1 110 ? 17.545 -15.974 -9.682 1.00 93.00 110 LYS A C 1
ATOM 857 O O . LYS A 1 110 ? 18.144 -16.359 -10.673 1.00 93.00 110 LYS A O 1
ATOM 862 N N . LEU A 1 111 ? 16.273 -15.572 -9.732 1.00 90.94 111 LEU A N 1
ATOM 863 C CA . LEU A 1 111 ? 15.499 -15.569 -10.978 1.00 90.94 111 LEU A CA 1
ATOM 864 C C . LEU A 1 111 ? 16.099 -14.636 -12.035 1.00 90.94 111 LEU A C 1
ATOM 866 O O . LEU A 1 111 ? 16.024 -14.933 -13.224 1.00 90.94 111 LEU A O 1
ATOM 870 N N . TYR A 1 112 ? 16.676 -13.513 -11.611 1.00 90.81 112 TYR A N 1
ATOM 871 C CA . TYR A 1 112 ? 17.380 -12.598 -12.499 1.00 90.81 112 TYR A CA 1
ATOM 872 C C . TYR A 1 112 ? 18.688 -13.204 -13.020 1.00 90.81 112 TYR A C 1
ATOM 874 O O . TYR A 1 112 ? 18.943 -13.149 -14.219 1.00 90.81 112 TYR A O 1
ATOM 882 N N . GLU A 1 113 ? 19.496 -13.808 -12.151 1.00 93.00 113 GLU A N 1
ATOM 883 C CA . GLU A 1 113 ? 20.745 -14.477 -12.534 1.00 93.00 113 GLU A CA 1
ATOM 884 C C . GLU A 1 113 ? 20.486 -15.651 -13.483 1.00 93.00 113 GLU A C 1
ATOM 886 O O . GLU A 1 113 ? 21.131 -15.750 -14.528 1.00 93.00 113 GLU A O 1
ATOM 891 N N . ASP A 1 114 ? 19.480 -16.472 -13.177 1.00 89.81 114 ASP A N 1
ATOM 892 C CA . ASP A 1 114 ? 19.010 -17.550 -14.043 1.00 89.81 114 ASP A CA 1
ATOM 893 C C . ASP A 1 114 ? 18.580 -16.986 -15.400 1.00 89.81 114 ASP A C 1
ATOM 895 O O . ASP A 1 114 ? 19.053 -17.456 -16.432 1.00 89.81 114 ASP A O 1
ATOM 899 N N . TYR A 1 115 ? 17.769 -15.922 -15.414 1.00 88.25 115 TYR A N 1
ATOM 900 C CA . TYR A 1 115 ? 17.342 -15.260 -16.647 1.00 88.25 115 TYR A CA 1
ATOM 901 C C . TYR A 1 115 ? 18.527 -14.754 -17.474 1.00 88.25 115 TYR A C 1
ATOM 903 O O . TYR A 1 115 ? 18.583 -15.026 -18.668 1.00 88.25 115 TYR A O 1
ATOM 911 N N . VAL A 1 116 ? 19.490 -14.057 -16.864 1.00 89.12 116 VAL A N 1
ATOM 912 C CA . VAL A 1 116 ? 20.685 -13.542 -17.552 1.00 89.12 116 VAL A CA 1
ATOM 913 C C . VAL A 1 116 ? 21.530 -14.689 -18.101 1.00 89.12 116 VAL A C 1
ATOM 915 O O . VAL A 1 116 ? 21.987 -14.622 -19.241 1.00 89.12 116 VAL A O 1
ATOM 918 N N . SER A 1 117 ? 21.708 -15.761 -17.329 1.00 87.44 117 SER A N 1
ATOM 919 C CA . SER A 1 117 ? 22.456 -16.937 -17.770 1.00 87.44 117 SER A CA 1
ATOM 920 C C . SER A 1 117 ? 21.759 -17.666 -18.924 1.00 87.44 117 SER A C 1
ATOM 922 O O . SER A 1 117 ? 22.424 -18.070 -19.878 1.00 87.44 117 SER A O 1
ATOM 924 N N . GLU A 1 118 ? 20.429 -17.785 -18.897 1.00 85.12 118 GLU A N 1
ATOM 925 C CA . GLU A 1 118 ? 19.638 -18.317 -20.006 1.00 85.12 118 GLU A CA 1
ATOM 926 C C . GLU A 1 118 ? 19.768 -17.422 -21.241 1.00 85.12 118 GLU A C 1
ATOM 928 O O . GLU A 1 118 ? 19.930 -17.934 -22.344 1.00 85.12 118 GLU A O 1
ATOM 933 N N . TRP A 1 119 ? 19.755 -16.101 -21.059 1.00 81.25 119 TRP A N 1
ATOM 934 C CA . TRP A 1 119 ? 19.867 -15.124 -22.141 1.00 81.25 119 TRP A CA 1
ATOM 935 C C . TRP A 1 119 ? 21.233 -15.141 -22.831 1.00 81.25 119 TRP A C 1
ATOM 937 O O . TRP A 1 119 ? 21.309 -15.004 -24.046 1.00 81.25 119 TRP A O 1
ATOM 947 N N . ILE A 1 120 ? 22.314 -15.315 -22.067 1.00 83.25 120 ILE A N 1
ATOM 948 C CA . ILE A 1 120 ? 23.682 -15.363 -22.602 1.00 83.25 120 ILE A CA 1
ATOM 949 C C . ILE A 1 120 ? 23.952 -16.700 -23.306 1.00 83.25 120 ILE A C 1
ATOM 951 O O . ILE A 1 120 ? 24.673 -16.735 -24.301 1.00 83.25 120 ILE A O 1
ATOM 955 N N . ASN A 1 121 ? 23.383 -17.802 -22.804 1.00 81.00 121 ASN A N 1
ATOM 956 C CA . ASN A 1 121 ? 23.712 -19.153 -23.265 1.00 81.00 121 ASN A CA 1
ATOM 957 C C . ASN A 1 121 ? 22.754 -19.731 -24.324 1.00 81.00 121 ASN A C 1
ATOM 959 O O . ASN A 1 121 ? 23.056 -20.782 -24.890 1.00 81.00 121 ASN A O 1
ATOM 963 N N . ARG A 1 122 ? 21.596 -19.113 -24.593 1.00 65.19 122 ARG A N 1
ATOM 964 C CA . ARG A 1 122 ? 20.611 -19.615 -25.569 1.00 65.19 122 ARG A CA 1
ATOM 965 C C . ARG A 1 122 ? 20.338 -18.636 -26.708 1.00 65.19 122 ARG A C 1
ATOM 967 O O . ARG A 1 122 ? 20.338 -17.427 -26.535 1.00 65.19 122 ARG A O 1
ATOM 974 N N . ASP A 1 123 ? 19.917 -19.210 -27.832 1.00 68.44 123 ASP A N 1
ATOM 975 C CA . ASP A 1 123 ? 19.286 -18.533 -28.971 1.00 68.44 123 ASP A CA 1
ATOM 976 C C . ASP A 1 123 ? 17.787 -18.257 -28.694 1.00 68.44 123 ASP A C 1
ATOM 978 O O . ASP A 1 123 ? 16.891 -18.737 -29.392 1.00 68.44 123 ASP A O 1
ATOM 982 N N . VAL A 1 124 ? 17.469 -17.586 -27.576 1.00 72.44 124 VAL A N 1
ATOM 983 C CA . VAL A 1 124 ? 16.085 -17.162 -27.287 1.00 72.44 124 VAL A CA 1
ATOM 984 C C . VAL A 1 124 ? 15.845 -15.809 -27.944 1.00 72.44 124 VAL A C 1
ATOM 986 O O . VAL A 1 124 ? 16.637 -14.884 -27.795 1.00 72.44 124 VAL A O 1
ATOM 989 N N . SER A 1 125 ? 14.719 -15.669 -28.647 1.00 77.25 125 SER A N 1
ATOM 990 C CA . SER A 1 125 ? 14.327 -14.382 -29.222 1.00 77.25 125 SER A CA 1
ATOM 991 C C . SER A 1 125 ? 14.232 -13.301 -28.142 1.00 77.25 125 SER A C 1
ATOM 993 O O . SER A 1 125 ? 13.621 -13.517 -27.096 1.00 77.25 125 SER A O 1
ATOM 995 N N . LEU A 1 126 ? 14.731 -12.102 -28.455 1.00 76.19 126 LEU A N 1
ATOM 996 C CA . LEU A 1 126 ? 14.581 -10.887 -27.644 1.00 76.19 126 LEU A CA 1
ATOM 997 C C . LEU A 1 126 ? 13.118 -10.608 -27.239 1.00 76.19 126 LEU A C 1
ATOM 999 O O . LEU A 1 126 ? 12.851 -9.969 -26.227 1.00 76.19 126 LEU A O 1
ATOM 1003 N N . TRP A 1 127 ? 12.168 -11.089 -28.043 1.00 83.50 127 TRP A N 1
ATOM 1004 C CA . TRP A 1 127 ? 10.733 -10.876 -27.863 1.00 83.50 127 TRP A CA 1
ATOM 1005 C C . TRP A 1 127 ? 10.038 -11.995 -27.084 1.00 83.50 127 TRP A C 1
ATOM 1007 O O . TRP A 1 127 ? 8.813 -11.979 -26.947 1.00 83.50 127 TRP A O 1
ATOM 1017 N N . ALA A 1 128 ? 10.787 -12.988 -26.600 1.00 83.50 128 ALA A N 1
ATOM 1018 C CA . ALA A 1 128 ? 10.214 -14.066 -25.817 1.00 83.50 128 ALA A CA 1
ATOM 1019 C C . ALA A 1 128 ? 9.648 -13.530 -24.487 1.00 83.50 128 ALA A C 1
ATOM 1021 O O . ALA A 1 128 ? 10.263 -12.686 -23.832 1.00 83.50 128 ALA A O 1
ATOM 1022 N N . PRO A 1 129 ? 8.468 -14.008 -24.063 1.00 84.50 129 PRO A N 1
ATOM 1023 C CA . PRO A 1 129 ? 7.864 -13.564 -22.818 1.00 84.50 129 PRO A CA 1
ATOM 1024 C C . PRO A 1 129 ? 8.691 -14.024 -21.612 1.00 84.50 129 PRO A C 1
ATOM 1026 O O . PR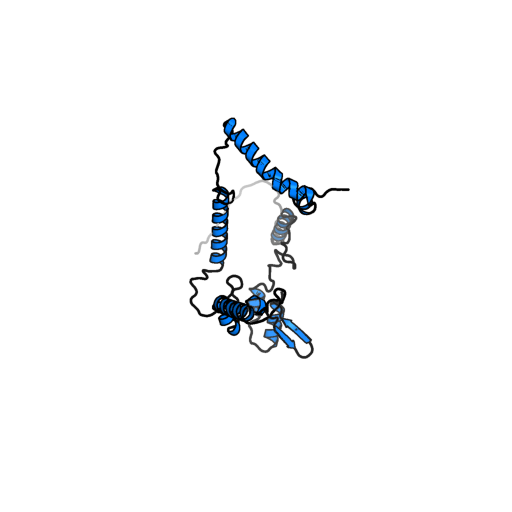O A 1 129 ? 9.028 -15.200 -21.486 1.00 84.50 129 PRO A O 1
ATOM 1029 N N . VAL A 1 130 ? 8.954 -13.102 -20.681 1.00 85.25 130 VAL A N 1
ATOM 1030 C CA . VAL A 1 130 ? 9.632 -13.413 -19.414 1.00 85.25 130 VAL A CA 1
ATOM 1031 C C . VAL A 1 130 ? 8.734 -14.298 -18.549 1.00 85.25 130 VAL A C 1
ATOM 1033 O O . VAL A 1 130 ? 7.553 -13.997 -18.330 1.00 85.25 130 VAL A O 1
ATOM 1036 N N . LYS A 1 131 ? 9.296 -15.394 -18.031 1.00 83.69 131 LYS A N 1
ATOM 1037 C CA . LYS A 1 131 ? 8.588 -16.321 -17.146 1.00 83.69 131 LYS A CA 1
ATOM 1038 C C . LYS A 1 131 ? 8.197 -15.613 -15.848 1.00 83.69 131 LYS A C 1
ATOM 1040 O O . LYS A 1 131 ? 9.037 -15.069 -15.141 1.00 83.69 131 LYS A O 1
ATOM 1045 N N . LYS A 1 132 ? 6.908 -15.655 -15.512 1.00 85.50 132 LYS A N 1
ATOM 1046 C CA . LYS A 1 132 ? 6.381 -15.095 -14.262 1.00 85.50 132 LYS A CA 1
ATOM 1047 C C . LYS A 1 132 ? 6.295 -16.184 -13.201 1.00 85.50 132 LYS A C 1
ATOM 1049 O O . LYS A 1 132 ? 5.700 -17.233 -13.444 1.00 85.50 132 LYS A O 1
ATOM 1054 N N . VAL A 1 133 ? 6.849 -15.920 -12.022 1.00 83.31 133 VAL A N 1
ATOM 1055 C CA . VAL A 1 133 ? 6.697 -16.785 -10.846 1.00 83.31 133 VAL A CA 1
ATOM 1056 C C . VAL A 1 133 ? 5.534 -16.272 -10.002 1.00 83.31 133 VAL A C 1
ATOM 1058 O O . VAL A 1 133 ? 5.427 -15.076 -9.736 1.00 83.31 133 VAL A O 1
ATOM 1061 N N . ASN A 1 134 ? 4.633 -17.173 -9.610 1.00 81.00 134 ASN A N 1
ATOM 1062 C CA . ASN A 1 134 ? 3.503 -16.831 -8.753 1.00 81.00 134 ASN A CA 1
ATOM 1063 C C . ASN A 1 134 ? 3.923 -16.889 -7.278 1.00 81.00 134 ASN A C 1
ATOM 1065 O O . ASN A 1 134 ? 3.853 -17.952 -6.657 1.00 81.00 134 ASN A O 1
ATOM 1069 N N . ASN A 1 135 ? 4.360 -15.754 -6.733 1.00 80.44 135 ASN A N 1
ATOM 1070 C CA . ASN A 1 135 ? 4.695 -15.637 -5.316 1.00 80.44 135 ASN A CA 1
ATOM 1071 C C . ASN A 1 135 ? 3.426 -15.536 -4.472 1.00 80.44 135 ASN A C 1
ATOM 1073 O O . ASN A 1 135 ? 2.557 -14.693 -4.715 1.00 80.44 135 ASN A O 1
ATOM 1077 N N . LYS A 1 136 ? 3.325 -16.385 -3.451 1.00 80.00 136 LYS A N 1
ATOM 1078 C CA . LYS A 1 136 ? 2.195 -16.351 -2.529 1.00 80.00 136 LYS A CA 1
ATOM 1079 C C . LYS A 1 136 ? 2.404 -15.208 -1.533 1.00 80.00 136 LYS A C 1
ATOM 1081 O O . LYS A 1 136 ? 3.342 -15.219 -0.746 1.00 80.00 136 LYS A O 1
ATOM 1086 N N . MET A 1 137 ? 1.531 -14.207 -1.596 1.00 79.31 137 MET A N 1
ATOM 1087 C CA . MET A 1 137 ? 1.527 -13.026 -0.723 1.00 79.31 137 MET A CA 1
ATOM 1088 C C . MET A 1 137 ? 0.271 -12.973 0.159 1.00 79.31 137 MET A C 1
ATOM 1090 O O . MET A 1 137 ? -0.644 -13.781 -0.009 1.00 79.31 137 MET A O 1
ATOM 1094 N N . PHE A 1 138 ? 0.182 -11.978 1.048 1.00 73.06 138 PHE A N 1
ATOM 1095 C CA . PHE A 1 138 ? -0.964 -11.725 1.938 1.00 73.06 138 PHE A CA 1
ATOM 1096 C C . PHE A 1 138 ? -2.336 -11.853 1.242 1.00 73.06 138 PHE A C 1
ATOM 1098 O O . PHE A 1 138 ? -3.231 -12.526 1.745 1.00 73.06 138 PHE A O 1
ATOM 1105 N N . LEU A 1 139 ? -2.490 -11.280 0.041 1.00 69.06 139 LEU A N 1
ATOM 1106 C CA . LEU A 1 139 ? -3.727 -11.353 -0.756 1.00 69.06 139 LEU A CA 1
ATOM 1107 C C . LEU A 1 139 ? -4.098 -12.780 -1.185 1.00 69.06 139 LEU A C 1
ATOM 1109 O O . LEU 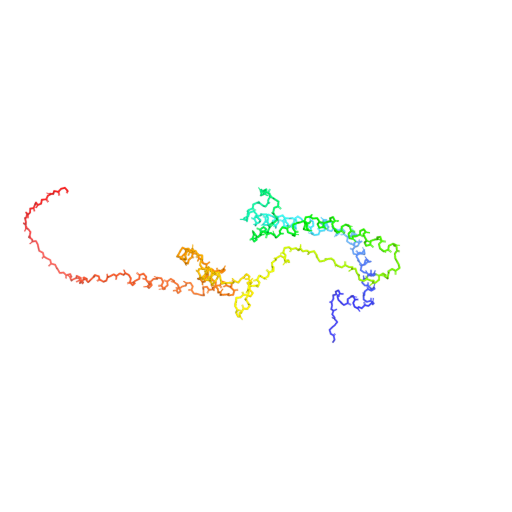A 1 139 ? -5.275 -13.107 -1.297 1.00 69.06 139 LEU A O 1
ATOM 1113 N N . SER A 1 140 ? -3.099 -13.631 -1.415 1.00 67.44 140 SER A N 1
ATOM 1114 C CA . SER A 1 140 ? -3.300 -15.016 -1.852 1.00 67.44 140 SER A CA 1
ATOM 1115 C C . SER A 1 140 ? -3.635 -15.975 -0.706 1.00 67.44 140 SER A C 1
ATOM 1117 O O . SER A 1 140 ? -4.175 -17.050 -0.965 1.00 67.44 140 SER A O 1
ATOM 1119 N N . GLY A 1 141 ? -3.336 -15.588 0.542 1.00 58.66 141 GLY A N 1
ATOM 1120 C CA . GLY A 1 141 ? -3.652 -16.356 1.749 1.00 58.66 141 GLY A CA 1
ATOM 1121 C C . GLY A 1 141 ? -5.100 -16.206 2.214 1.00 58.66 141 GLY A C 1
ATOM 1122 O O . GLY A 1 141 ? -5.633 -17.118 2.840 1.00 58.66 141 GLY A O 1
ATOM 1123 N N . ASN A 1 142 ? -5.780 -15.126 1.818 1.00 57.28 142 ASN A N 1
ATOM 1124 C CA . ASN A 1 142 ? -7.209 -14.912 2.065 1.00 57.28 142 ASN A CA 1
ATOM 1125 C C . ASN A 1 142 ? -8.085 -15.747 1.114 1.00 57.28 142 ASN A C 1
ATOM 1127 O O . ASN A 1 142 ? -8.985 -15.234 0.444 1.00 57.28 142 ASN A O 1
ATOM 1131 N N . LYS A 1 143 ? -7.815 -17.053 1.011 1.00 56.00 143 LYS A N 1
ATOM 1132 C CA . LYS A 1 143 ? -8.694 -17.961 0.275 1.00 56.00 143 LYS A CA 1
ATOM 1133 C C . LYS A 1 143 ? -9.977 -18.145 1.067 1.00 56.00 143 LYS A C 1
ATOM 1135 O O . LYS A 1 143 ? -9.952 -18.501 2.242 1.00 56.00 143 LYS A O 1
ATOM 1140 N N . LYS A 1 144 ? -11.097 -17.929 0.383 1.00 51.06 144 LYS A N 1
ATOM 1141 C CA . LYS A 1 144 ? -12.434 -18.273 0.861 1.00 51.06 144 LYS A CA 1
ATOM 1142 C C . LYS A 1 144 ? -12.410 -19.734 1.295 1.00 51.06 144 LYS A C 1
ATOM 1144 O O . LYS A 1 144 ? -12.118 -20.613 0.485 1.00 51.06 144 LYS A O 1
ATOM 1149 N N . ILE A 1 145 ? -12.657 -19.987 2.574 1.00 48.56 145 ILE A N 1
ATOM 1150 C CA . ILE A 1 145 ? -12.765 -21.356 3.065 1.00 48.56 145 ILE A CA 1
ATOM 1151 C C . ILE A 1 145 ? -14.170 -21.814 2.699 1.00 48.56 145 ILE A C 1
ATOM 1153 O O . ILE A 1 145 ? -15.158 -21.423 3.314 1.00 48.56 145 ILE A O 1
ATOM 1157 N N . THR A 1 146 ? -14.268 -22.608 1.647 1.00 43.50 146 THR A N 1
ATOM 1158 C CA . THR A 1 146 ? -15.529 -23.214 1.248 1.00 43.50 146 THR A CA 1
ATOM 1159 C C . THR A 1 146 ? -15.757 -24.462 2.097 1.00 43.50 146 THR A C 1
ATOM 1161 O O . THR A 1 146 ? -15.058 -25.464 1.942 1.00 43.50 146 THR A O 1
ATOM 1164 N N . VAL A 1 147 ? -16.722 -24.412 3.017 1.00 44.31 147 VAL A N 1
ATOM 1165 C CA . VAL A 1 147 ? -17.100 -25.572 3.837 1.00 44.31 147 VAL A CA 1
ATOM 1166 C C . VAL A 1 147 ? -18.308 -26.240 3.192 1.00 44.31 147 VAL A C 1
ATOM 1168 O O . VAL A 1 147 ? -19.338 -25.606 2.960 1.00 44.31 147 VAL A O 1
ATOM 1171 N N . LYS A 1 148 ? -18.190 -27.536 2.890 1.00 44.34 148 LYS A N 1
ATOM 1172 C CA . LYS A 1 148 ? -19.316 -28.337 2.398 1.00 44.34 148 LYS A CA 1
ATOM 1173 C C . LYS A 1 148 ? -20.215 -28.717 3.575 1.00 44.34 148 LYS A C 1
ATOM 1175 O O . LYS A 1 148 ? -19.787 -29.467 4.451 1.00 44.34 148 LYS A O 1
ATOM 1180 N N . LEU A 1 149 ? -21.454 -28.228 3.591 1.00 43.91 149 LEU A N 1
ATOM 1181 C CA . LEU A 1 149 ? -22.487 -28.670 4.527 1.00 43.91 149 LEU A CA 1
ATOM 1182 C C . LEU A 1 149 ? -23.468 -29.564 3.771 1.00 43.91 149 LEU A C 1
ATOM 1184 O O . LEU A 1 149 ? -24.234 -29.037 2.981 1.00 43.91 149 LEU A O 1
ATOM 1188 N N . ARG A 1 150 ? -23.451 -30.879 4.032 1.00 55.75 150 ARG A N 1
ATOM 1189 C CA . ARG A 1 150 ? -24.370 -31.920 3.507 1.00 55.75 150 ARG A CA 1
ATOM 1190 C C . ARG A 1 150 ? -24.815 -31.738 2.036 1.00 55.75 150 ARG A C 1
ATOM 1192 O O . ARG A 1 150 ? -24.217 -32.393 1.194 1.00 55.75 150 ARG A O 1
ATOM 1199 N N . ASP A 1 151 ? -25.762 -30.844 1.732 1.00 51.44 151 ASP A N 1
ATOM 1200 C CA . ASP A 1 151 ? -26.282 -30.581 0.374 1.00 51.44 151 ASP A CA 1
ATOM 1201 C C . ASP A 1 151 ? -25.924 -29.214 -0.245 1.00 51.44 151 ASP A C 1
ATOM 1203 O O . ASP A 1 151 ? -26.183 -28.998 -1.424 1.00 51.44 151 ASP A O 1
ATOM 1207 N N . ASN A 1 152 ? -25.309 -28.283 0.495 1.00 39.94 152 ASN A N 1
ATOM 1208 C CA . ASN A 1 152 ? -24.956 -26.955 -0.013 1.00 39.94 152 ASN A CA 1
ATOM 1209 C C . ASN A 1 152 ? -23.502 -26.579 0.283 1.00 39.94 152 ASN A C 1
ATOM 1211 O O . ASN A 1 152 ? -22.967 -26.757 1.381 1.00 39.94 152 ASN A O 1
ATOM 1215 N N . THR A 1 153 ? -22.860 -26.013 -0.734 1.00 39.75 153 THR A N 1
ATOM 1216 C CA . THR A 1 153 ? -21.493 -25.505 -0.657 1.00 39.75 153 THR A CA 1
ATOM 1217 C C . THR A 1 153 ? -21.567 -24.019 -0.313 1.00 39.75 153 THR A C 1
ATOM 1219 O O . THR A 1 153 ? -22.026 -23.230 -1.135 1.00 39.75 153 THR A O 1
ATOM 1222 N N . VAL A 1 154 ? -21.180 -23.635 0.907 1.00 45.69 154 VAL A N 1
ATOM 1223 C CA . VAL A 1 154 ? -21.212 -22.230 1.345 1.00 45.69 154 VAL A CA 1
ATOM 1224 C C . VAL A 1 154 ? -19.786 -21.689 1.387 1.00 45.69 154 VAL A C 1
ATOM 1226 O O . VAL A 1 154 ? -18.944 -22.164 2.152 1.00 45.69 154 VAL A O 1
ATOM 1229 N N . ASP A 1 155 ? -19.518 -20.679 0.562 1.00 40.75 155 ASP A N 1
ATOM 1230 C CA . ASP A 1 155 ? -18.276 -19.913 0.615 1.00 40.75 155 ASP A CA 1
ATOM 1231 C C . ASP A 1 155 ? -18.279 -19.022 1.860 1.00 40.75 155 ASP A C 1
ATOM 1233 O O . ASP A 1 155 ? -19.029 -18.042 1.936 1.00 40.75 155 ASP A O 1
ATOM 1237 N N . LEU A 1 156 ? -17.404 -19.307 2.828 1.00 41.84 156 LEU A N 1
ATOM 1238 C CA . LEU A 1 156 ? -17.131 -18.375 3.919 1.00 41.84 156 LEU A CA 1
ATOM 1239 C C . LEU A 1 156 ? -16.230 -17.259 3.377 1.00 41.84 156 LEU A C 1
ATOM 1241 O O . LEU A 1 156 ? -15.016 -17.255 3.573 1.00 41.84 156 LEU A O 1
ATOM 1245 N N . ASN A 1 157 ? -16.834 -16.289 2.688 1.00 42.59 157 ASN A N 1
ATOM 1246 C CA . ASN A 1 157 ? -16.234 -14.958 2.604 1.00 42.59 157 ASN A CA 1
ATOM 1247 C C . ASN A 1 157 ? -16.165 -14.370 4.016 1.00 42.59 157 ASN A C 1
ATOM 1249 O O . ASN A 1 157 ? -16.871 -14.826 4.912 1.00 42.59 157 ASN A O 1
ATOM 1253 N N . GLU A 1 158 ? -15.364 -13.330 4.213 1.00 44.78 158 GLU A N 1
ATOM 1254 C CA . GLU A 1 158 ? -15.473 -12.399 5.340 1.00 44.78 158 GLU A CA 1
ATOM 1255 C C . GLU A 1 158 ? -16.866 -11.724 5.284 1.00 44.78 158 GLU A C 1
ATOM 1257 O O . GLU A 1 158 ? -17.054 -10.611 4.798 1.00 44.78 158 GLU A O 1
ATOM 1262 N N . THR A 1 159 ? -17.907 -12.490 5.608 1.00 47.81 159 THR A N 1
ATOM 1263 C CA . THR A 1 159 ? -19.304 -12.129 5.411 1.00 47.81 159 THR A CA 1
ATOM 1264 C C . THR A 1 159 ? -19.837 -11.454 6.653 1.00 47.81 159 THR A C 1
ATOM 1266 O O . THR A 1 159 ? -19.621 -11.911 7.772 1.00 47.81 159 THR A O 1
ATOM 1269 N N . LYS A 1 160 ? -20.611 -10.409 6.369 1.00 53.09 160 LYS A N 1
ATOM 1270 C CA . LYS A 1 160 ? -21.439 -9.519 7.192 1.00 53.09 160 LYS A CA 1
ATOM 1271 C C . LYS A 1 160 ? -22.407 -10.199 8.184 1.00 53.09 160 LYS A C 1
ATOM 1273 O O . LYS A 1 160 ? -23.337 -9.548 8.636 1.00 53.09 160 LYS A O 1
ATOM 1278 N N . ASP A 1 161 ? -22.231 -11.481 8.486 1.00 64.31 161 ASP A N 1
ATOM 1279 C CA . ASP A 1 161 ? -23.168 -12.289 9.261 1.00 64.31 161 ASP A CA 1
ATOM 1280 C C . ASP A 1 161 ? -22.435 -13.090 10.347 1.00 64.31 161 ASP A C 1
ATOM 1282 O O . ASP A 1 161 ? -22.403 -14.325 10.376 1.00 64.31 161 ASP A O 1
ATOM 1286 N N . LEU A 1 162 ? -21.763 -12.345 11.232 1.00 72.31 162 LEU A N 1
ATOM 1287 C CA . LEU A 1 162 ? -21.122 -12.884 12.433 1.00 72.31 162 LEU A CA 1
ATOM 1288 C C . LEU A 1 162 ? -22.155 -13.604 13.322 1.00 72.31 162 LEU A C 1
ATOM 1290 O O . LEU A 1 162 ? -21.836 -14.609 13.957 1.00 72.31 162 LEU A O 1
ATOM 1294 N N . PHE A 1 163 ? -23.409 -13.145 13.274 1.00 73.50 163 PHE A N 1
ATOM 1295 C CA . PHE A 1 163 ? -24.546 -13.750 13.954 1.00 73.50 163 PHE A CA 1
ATOM 1296 C C . PHE A 1 163 ? -24.881 -15.149 13.417 1.00 73.50 163 PHE A C 1
ATOM 1298 O O . PHE A 1 163 ? -24.918 -16.101 14.198 1.00 73.50 163 PHE A O 1
ATOM 1305 N N . ALA A 1 164 ? -25.042 -15.344 12.102 1.00 71.75 164 ALA A N 1
ATOM 1306 C CA . ALA A 1 164 ? -25.300 -16.685 11.567 1.00 71.75 164 ALA A CA 1
ATOM 1307 C C . ALA A 1 164 ? -24.151 -17.658 11.839 1.00 71.75 164 ALA A C 1
ATOM 1309 O O . ALA A 1 164 ? -24.396 -18.833 12.106 1.00 71.75 164 ALA A O 1
ATOM 1310 N N . ARG A 1 165 ? -22.896 -17.188 11.841 1.00 74.50 165 ARG A N 1
ATOM 1311 C CA . ARG A 1 165 ? -21.747 -18.021 12.237 1.00 74.50 165 ARG A CA 1
ATOM 1312 C C . ARG A 1 165 ? -21.837 -18.460 13.694 1.00 74.50 165 ARG A C 1
ATOM 1314 O O . ARG A 1 165 ? -21.634 -19.641 13.971 1.00 74.50 165 ARG A O 1
ATOM 1321 N N . LEU A 1 166 ? -22.174 -17.545 14.605 1.00 77.81 166 LEU A N 1
ATOM 1322 C CA . LEU A 1 166 ? -22.412 -17.869 16.012 1.00 77.81 166 LEU A CA 1
ATOM 1323 C C . L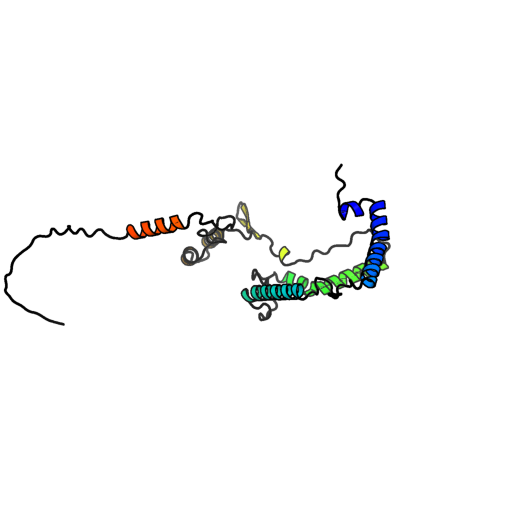EU A 1 166 ? -23.527 -18.915 16.152 1.00 77.81 166 LEU A C 1
ATOM 1325 O O . LEU A 1 166 ? -23.355 -19.891 16.876 1.00 77.81 166 LEU A O 1
ATOM 1329 N N . MET A 1 167 ? -24.625 -18.765 15.408 1.00 77.69 167 MET A N 1
ATOM 1330 C CA . MET A 1 167 ? -25.743 -19.716 15.422 1.00 77.69 167 MET A CA 1
ATOM 1331 C C . MET A 1 167 ? -25.359 -21.094 14.870 1.00 77.69 167 MET A C 1
ATOM 1333 O O . MET A 1 167 ? -25.743 -22.114 15.439 1.00 77.69 167 MET A O 1
ATOM 1337 N N . VAL A 1 168 ? -24.567 -21.161 13.798 1.00 79.12 168 VAL A N 1
ATOM 1338 C CA . VAL A 1 168 ? -24.053 -22.435 13.264 1.00 79.12 168 VAL A CA 1
ATOM 1339 C C . VAL A 1 168 ? -23.120 -23.110 14.271 1.00 79.12 168 VAL A C 1
ATOM 1341 O O . VAL A 1 168 ? -23.240 -24.314 14.497 1.00 79.12 168 VAL A O 1
ATOM 1344 N N . LEU A 1 169 ? -22.232 -22.348 14.918 1.00 74.56 169 LEU A N 1
ATOM 1345 C CA . LEU A 1 169 ? -21.314 -22.876 15.928 1.00 74.56 169 LEU A CA 1
ATOM 1346 C C . LEU A 1 169 ? -22.053 -23.375 17.175 1.00 74.56 169 LEU A C 1
ATOM 1348 O O . LEU A 1 169 ? -21.770 -24.480 17.641 1.00 74.56 169 LEU A O 1
ATOM 1352 N N . ALA A 1 170 ? -23.039 -22.619 17.654 1.00 74.50 170 ALA A N 1
ATOM 1353 C CA . ALA A 1 170 ? -23.916 -23.015 18.750 1.00 74.50 170 ALA A CA 1
ATOM 1354 C C . ALA A 1 170 ? -24.681 -24.313 18.448 1.00 74.50 170 ALA A C 1
ATOM 1356 O O . ALA A 1 170 ? -24.798 -25.187 19.301 1.00 74.50 170 ALA A O 1
ATOM 1357 N N . ARG A 1 171 ? -25.161 -24.481 17.209 1.00 73.06 171 ARG A N 1
ATOM 1358 C CA . ARG A 1 171 ? -25.835 -25.713 16.764 1.00 73.06 171 ARG A CA 1
ATOM 1359 C C . ARG A 1 171 ? -24.888 -26.900 16.590 1.00 73.06 171 ARG A C 1
ATOM 1361 O O . ARG A 1 171 ? -25.346 -28.036 16.603 1.00 73.06 171 ARG A O 1
ATOM 1368 N N . SER A 1 172 ? -23.590 -26.659 16.411 1.00 73.50 172 SER A N 1
ATOM 1369 C CA . SER A 1 172 ? -22.572 -27.696 16.183 1.00 73.50 172 SER A CA 1
ATOM 1370 C C . SER A 1 172 ? -22.022 -28.348 17.466 1.00 73.50 172 SER A C 1
ATOM 1372 O O . SER A 1 172 ? -20.939 -28.926 17.436 1.00 73.50 172 SER A O 1
ATOM 1374 N N . ASN A 1 173 ? -22.770 -28.292 18.576 1.00 58.38 173 ASN A N 1
ATOM 1375 C CA . ASN A 1 173 ? -22.422 -28.857 19.891 1.00 58.38 173 ASN A CA 1
ATOM 1376 C C . ASN A 1 173 ? -21.169 -28.253 20.547 1.00 58.38 173 ASN A C 1
ATOM 1378 O O . ASN A 1 173 ? -20.434 -28.944 21.251 1.00 58.38 173 ASN A O 1
ATOM 1382 N N . ARG A 1 174 ? -20.914 -26.959 20.335 1.00 66.44 174 ARG A N 1
ATOM 1383 C CA . ARG A 1 174 ? -19.971 -26.211 21.173 1.00 66.44 174 ARG A CA 1
ATOM 1384 C C . ARG A 1 174 ? -20.764 -25.503 22.261 1.00 66.44 174 ARG A C 1
ATOM 1386 O O . ARG A 1 174 ? -21.740 -24.826 21.943 1.00 66.44 174 ARG A O 1
ATOM 1393 N N . ASP A 1 175 ? -20.337 -25.654 23.510 1.00 73.56 175 ASP A N 1
ATOM 1394 C CA . ASP A 1 175 ? -20.945 -24.989 24.665 1.00 73.56 175 ASP A CA 1
ATOM 1395 C C . ASP A 1 175 ? -20.568 -23.498 24.652 1.00 73.56 175 ASP A C 1
ATOM 1397 O O . ASP A 1 175 ? -19.647 -23.033 25.321 1.00 73.56 175 ASP A O 1
ATOM 1401 N N . ILE A 1 176 ? -21.188 -22.763 23.731 1.00 74.25 176 ILE A N 1
ATOM 1402 C CA . ILE A 1 176 ? -20.939 -21.344 23.507 1.00 74.25 176 ILE A CA 1
ATOM 1403 C C . ILE A 1 176 ? -22.008 -20.576 24.266 1.00 74.25 176 ILE A C 1
ATOM 1405 O O . ILE A 1 176 ? -23.197 -20.684 23.957 1.00 74.25 176 ILE A O 1
ATOM 1409 N N . ASN A 1 177 ? -21.578 -19.757 25.224 1.00 76.69 177 ASN A N 1
ATOM 1410 C CA . ASN A 1 177 ? -22.440 -18.788 25.884 1.00 76.69 177 ASN A CA 1
ATOM 1411 C C . ASN A 1 177 ? -22.938 -17.773 24.843 1.00 76.69 177 ASN A C 1
ATOM 1413 O O . ASN A 1 177 ? -22.221 -16.847 24.490 1.00 76.69 177 ASN A O 1
ATOM 1417 N N . GLN A 1 178 ? -24.149 -17.964 24.317 1.00 73.69 178 GLN A N 1
ATOM 1418 C CA . GLN A 1 178 ? -24.750 -17.075 23.310 1.00 73.69 178 GLN A CA 1
ATOM 1419 C C . GLN A 1 178 ? -25.264 -15.765 23.916 1.00 73.69 178 GLN A C 1
ATOM 1421 O O . GLN A 1 178 ? -25.397 -14.764 23.215 1.00 73.69 178 GLN A O 1
ATOM 1426 N N . LYS A 1 179 ? -25.567 -15.766 25.217 1.00 77.81 179 LYS A N 1
ATOM 1427 C CA . LYS A 1 179 ? -26.239 -14.653 25.894 1.00 77.81 179 LYS A CA 1
ATOM 1428 C C . LYS A 1 179 ? -25.345 -13.418 25.982 1.00 77.81 179 LYS A C 1
ATOM 1430 O O . LYS A 1 179 ? -25.800 -12.307 25.735 1.00 77.81 179 LYS A O 1
ATOM 1435 N N . GLU A 1 180 ? -24.078 -13.632 26.306 1.00 79.19 180 GLU A N 1
ATOM 1436 C CA . GLU A 1 180 ? -23.060 -12.586 26.393 1.00 79.19 180 GLU A CA 1
ATOM 1437 C C . GLU A 1 180 ? -22.774 -11.899 25.040 1.00 79.19 180 GLU A C 1
ATOM 1439 O O . GLU A 1 180 ? -22.894 -10.675 24.974 1.00 79.19 180 GLU A O 1
ATOM 1444 N N . PRO A 1 181 ? -22.478 -12.617 23.936 1.00 73.88 181 PRO A N 1
ATOM 1445 C CA . PRO A 1 181 ? -22.182 -11.989 22.658 1.00 73.88 181 PRO A CA 1
ATOM 1446 C C . PRO A 1 181 ? -23.390 -11.279 22.035 1.00 73.88 181 PRO A C 1
ATOM 1448 O O . PRO A 1 181 ? -23.199 -10.240 21.417 1.00 73.88 181 PRO A O 1
ATOM 1451 N N . ILE A 1 182 ? -24.619 -11.794 22.203 1.00 78.44 182 ILE A N 1
ATOM 1452 C CA . ILE A 1 182 ? -25.814 -11.205 21.568 1.00 78.44 182 ILE A CA 1
ATOM 1453 C C . ILE A 1 182 ? -26.242 -9.882 22.206 1.00 78.44 182 ILE A C 1
ATOM 1455 O O . ILE A 1 182 ? -26.753 -9.010 21.507 1.00 78.44 182 ILE A O 1
ATOM 1459 N N . GLY A 1 183 ? -26.038 -9.728 23.515 1.00 71.88 183 GLY A N 1
ATOM 1460 C CA . GLY A 1 183 ? -26.411 -8.509 24.234 1.00 71.88 183 GLY A CA 1
ATOM 1461 C C . GLY A 1 183 ? -25.332 -7.428 24.234 1.00 71.88 183 GLY A C 1
ATOM 1462 O O . GLY A 1 183 ? -25.666 -6.247 24.254 1.00 71.88 183 GLY A O 1
ATOM 1463 N N . ASN A 1 184 ? -24.053 -7.821 24.212 1.00 78.94 184 ASN A N 1
ATOM 1464 C CA . ASN A 1 184 ? -22.950 -6.895 24.489 1.00 78.94 184 ASN A CA 1
ATOM 1465 C C . ASN A 1 184 ? -22.181 -6.443 23.244 1.00 78.94 184 ASN A C 1
ATOM 1467 O O . ASN A 1 184 ? -21.430 -5.471 23.324 1.00 78.94 184 ASN A O 1
ATOM 1471 N N . TYR A 1 185 ? -22.331 -7.132 22.110 1.00 76.00 185 TYR A N 1
ATOM 1472 C CA . TYR A 1 185 ? -21.537 -6.862 20.915 1.00 76.00 185 TYR A CA 1
ATOM 1473 C C . TYR A 1 185 ? -22.411 -6.762 19.670 1.00 76.00 185 TYR A C 1
ATOM 1475 O O . TYR A 1 185 ? -23.326 -7.553 19.447 1.00 76.00 185 TYR A O 1
ATOM 1483 N N . GLU A 1 186 ? -22.094 -5.795 18.815 1.00 70.75 186 GLU A N 1
ATOM 1484 C CA . GLU A 1 186 ? -22.732 -5.677 17.512 1.00 70.75 186 GLU A CA 1
ATOM 1485 C C . GLU A 1 186 ? -22.145 -6.709 16.540 1.00 70.75 186 GLU A C 1
ATOM 1487 O O . GLU A 1 186 ? -20.937 -6.772 16.313 1.00 70.75 186 GLU A O 1
ATOM 1492 N N . PHE A 1 187 ? -23.009 -7.514 15.919 1.00 72.62 187 PHE A N 1
ATOM 1493 C CA . PHE A 1 187 ? -22.602 -8.481 14.889 1.00 72.62 187 PHE A CA 1
ATOM 1494 C C . PHE A 1 187 ? -22.501 -7.876 13.485 1.00 72.62 187 PHE A C 1
ATOM 1496 O O . PHE A 1 187 ? -22.126 -8.564 12.530 1.00 72.62 187 PHE A O 1
ATOM 1503 N N . THR A 1 188 ? -22.864 -6.602 13.343 1.00 67.19 188 THR A N 1
ATOM 1504 C CA . THR A 1 188 ? -22.790 -5.840 12.100 1.00 67.19 188 THR A CA 1
ATOM 1505 C C . THR A 1 188 ? -21.471 -5.075 12.020 1.00 67.19 188 THR A C 1
ATOM 1507 O O . THR A 1 188 ? -20.930 -4.627 13.022 1.00 67.19 188 THR A O 1
ATOM 1510 N N . ARG A 1 189 ? -20.942 -4.886 10.802 1.00 64.50 189 ARG A N 1
ATOM 1511 C CA . ARG A 1 189 ? -19.677 -4.154 10.567 1.00 64.50 189 ARG A CA 1
ATOM 1512 C C . ARG A 1 189 ? -19.733 -2.685 11.017 1.00 64.50 189 ARG A C 1
ATOM 1514 O O . ARG A 1 189 ? -18.695 -2.062 11.209 1.00 64.50 189 ARG A O 1
ATOM 1521 N N . THR A 1 190 ? -20.937 -2.135 11.118 1.00 64.44 190 THR A N 1
ATOM 1522 C CA . THR A 1 190 ? -21.209 -0.758 11.524 1.00 64.44 190 THR A CA 1
ATOM 1523 C C . THR A 1 190 ? -22.441 -0.725 12.427 1.00 64.44 190 THR A C 1
ATOM 1525 O O . THR A 1 190 ? -23.371 -1.501 12.169 1.00 64.44 190 THR A O 1
ATOM 1528 N N . PRO A 1 191 ? -22.505 0.201 13.399 1.00 70.94 191 PRO A N 1
ATOM 1529 C CA . PRO A 1 191 ? -23.707 0.431 14.188 1.00 70.94 191 PRO A CA 1
ATOM 1530 C C . PRO A 1 191 ? -24.878 0.815 13.290 1.00 70.94 191 PRO A C 1
ATOM 1532 O O . PRO A 1 191 ? -24.867 1.869 12.649 1.00 70.94 191 PRO A O 1
ATOM 1535 N N . MET A 1 192 ? -25.910 -0.027 13.245 1.00 67.44 192 MET A N 1
ATOM 1536 C CA . MET A 1 192 ? -27.099 0.202 12.409 1.00 67.44 192 MET A CA 1
ATOM 1537 C C . MET A 1 192 ? -27.882 1.455 12.831 1.00 67.44 192 MET A C 1
ATOM 1539 O O . MET A 1 192 ? -28.646 2.000 12.041 1.00 67.44 192 MET A O 1
ATOM 1543 N N . ALA A 1 193 ? -27.661 1.946 14.055 1.00 71.00 193 ALA A N 1
ATOM 1544 C CA . ALA A 1 193 ? -28.210 3.213 14.530 1.00 71.00 193 ALA A CA 1
ATOM 1545 C C . ALA A 1 193 ? -27.628 4.440 13.800 1.00 71.00 193 ALA A C 1
ATOM 1547 O O . ALA A 1 193 ? -28.268 5.487 13.749 1.00 71.00 193 ALA A O 1
ATOM 1548 N N . LEU A 1 194 ? -26.416 4.326 13.246 1.00 69.00 194 LEU A N 1
ATOM 1549 C CA . LEU A 1 194 ? -25.668 5.445 12.662 1.00 69.00 194 LEU A CA 1
ATOM 1550 C C . LEU A 1 194 ? -25.378 5.260 11.170 1.00 69.00 194 LEU A C 1
ATOM 1552 O O . LEU A 1 194 ? -25.117 6.237 10.469 1.00 69.00 194 LEU A O 1
ATOM 1556 N N . PHE A 1 195 ? -25.414 4.025 10.673 1.00 72.94 195 PHE A N 1
ATOM 1557 C CA . PHE A 1 195 ? -25.002 3.680 9.318 1.00 72.94 195 PHE A CA 1
ATOM 1558 C C . PHE A 1 195 ? -26.038 2.792 8.632 1.00 72.94 195 PHE A C 1
ATOM 1560 O O . PHE A 1 195 ? -26.631 1.902 9.237 1.00 72.94 195 PHE A O 1
ATOM 1567 N N . ALA A 1 196 ? -26.228 3.018 7.336 1.00 70.81 196 ALA A N 1
ATOM 1568 C CA . ALA A 1 196 ? -27.021 2.152 6.484 1.00 70.81 196 ALA A CA 1
ATOM 1569 C C . ALA A 1 196 ? -26.249 0.857 6.167 1.00 70.81 196 ALA A C 1
ATOM 1571 O O . ALA A 1 196 ? -25.031 0.773 6.319 1.00 70.81 196 ALA A O 1
ATOM 1572 N N . SER A 1 197 ? -26.949 -0.158 5.658 1.00 60.41 197 SER A N 1
ATOM 1573 C CA . SER A 1 197 ? -26.391 -1.490 5.351 1.00 60.41 197 SER A CA 1
ATOM 1574 C C . SER A 1 197 ? -25.273 -1.503 4.290 1.00 60.41 197 SER A C 1
ATOM 1576 O O . SER A 1 197 ? -24.536 -2.486 4.152 1.00 60.41 197 SER A O 1
ATOM 1578 N N . ASN A 1 198 ? -25.131 -0.415 3.534 1.00 62.19 198 ASN A N 1
ATOM 1579 C CA . ASN A 1 198 ? -24.062 -0.164 2.565 1.00 62.19 198 ASN A CA 1
ATOM 1580 C C . ASN A 1 198 ? -22.838 0.557 3.181 1.00 62.19 198 ASN A C 1
ATOM 1582 O O . ASN A 1 198 ? -21.866 0.795 2.467 1.00 62.19 198 ASN A O 1
ATOM 1586 N N . GLY A 1 199 ? -22.871 0.895 4.474 1.00 62.03 199 GLY A N 1
ATOM 1587 C CA . GLY A 1 199 ? -21.810 1.604 5.193 1.00 62.03 199 GLY A CA 1
ATOM 1588 C C . GLY A 1 199 ? -21.845 3.129 5.058 1.00 62.03 199 GLY A C 1
ATOM 1589 O O . GLY A 1 199 ? -20.954 3.794 5.584 1.00 62.03 199 GLY A O 1
ATOM 1590 N N . THR A 1 200 ? -22.841 3.712 4.382 1.00 67.06 200 THR A N 1
ATOM 1591 C CA . THR A 1 200 ? -23.013 5.173 4.377 1.00 67.06 200 THR A CA 1
ATOM 1592 C C . THR A 1 200 ? -23.615 5.632 5.698 1.00 67.06 200 THR A C 1
ATOM 1594 O O . THR A 1 200 ? -24.545 4.999 6.195 1.00 67.06 200 THR A O 1
ATOM 1597 N N . ILE A 1 201 ? -23.118 6.742 6.249 1.00 78.69 201 ILE A N 1
ATOM 1598 C CA . ILE A 1 201 ? -23.712 7.385 7.430 1.00 78.69 201 ILE A CA 1
ATOM 1599 C C . ILE A 1 201 ? -25.182 7.681 7.125 1.00 78.69 201 ILE A C 1
ATOM 1601 O O . ILE A 1 201 ? -25.478 8.281 6.091 1.00 78.69 201 ILE A O 1
ATOM 1605 N N . LEU A 1 202 ? -26.088 7.263 8.008 1.00 73.06 202 LEU A N 1
ATOM 1606 C CA . LEU A 1 202 ? -27.490 7.660 7.948 1.00 73.06 202 LEU A CA 1
ATOM 1607 C C . LEU A 1 202 ? -27.546 9.166 8.222 1.00 73.06 202 LEU A C 1
ATOM 1609 O O . LEU A 1 202 ? -27.235 9.592 9.339 1.00 73.06 202 LEU A O 1
ATOM 1613 N N . PRO A 1 203 ? -27.888 10.006 7.231 1.00 65.44 203 PRO A N 1
ATOM 1614 C CA . PRO A 1 203 ? -27.905 11.435 7.460 1.00 65.44 203 PRO A CA 1
ATOM 1615 C C . PRO A 1 203 ? -29.074 11.754 8.393 1.00 65.44 203 PRO A C 1
ATOM 1617 O O . PRO A 1 203 ? -30.233 11.467 8.093 1.00 65.44 203 PRO A O 1
ATOM 1620 N N . CYS A 1 204 ? -28.777 12.373 9.535 1.00 64.38 204 CYS A N 1
ATOM 1621 C CA . CYS A 1 204 ? -29.806 12.953 10.388 1.00 64.38 204 CYS A CA 1
ATOM 1622 C C . CYS A 1 204 ? -30.307 14.237 9.716 1.00 64.38 204 CYS A C 1
ATOM 1624 O O . CYS A 1 204 ? -29.775 15.324 9.945 1.00 64.38 204 CYS A O 1
ATOM 1626 N N . HIS A 1 205 ? -31.277 14.085 8.812 1.00 63.69 205 HIS A N 1
ATOM 1627 C CA . HIS A 1 205 ? -31.793 15.177 7.986 1.00 63.69 205 HIS A CA 1
ATOM 1628 C C . HIS A 1 205 ? -32.559 16.242 8.790 1.00 63.69 205 HIS A C 1
ATOM 1630 O O . HIS A 1 205 ? -32.652 17.373 8.331 1.00 63.69 205 HIS A O 1
ATOM 1636 N N . ASP A 1 206 ? -33.046 15.919 9.993 1.00 66.19 206 ASP A N 1
ATOM 1637 C CA . ASP A 1 206 ? -33.827 16.830 10.839 1.00 66.19 206 ASP A CA 1
ATOM 1638 C C . ASP A 1 206 ? -33.443 16.678 12.322 1.00 66.19 206 ASP A C 1
ATOM 1640 O O . ASP A 1 206 ? -34.148 16.055 13.121 1.00 66.19 206 ASP A O 1
ATOM 1644 N N . LYS A 1 207 ? -32.315 17.277 12.726 1.00 68.50 207 LYS A N 1
ATOM 1645 C CA . LYS A 1 207 ? -31.898 17.324 14.145 1.00 68.50 207 LYS A CA 1
ATOM 1646 C C . LYS A 1 207 ? -32.973 17.941 15.056 1.00 68.50 207 LYS A C 1
ATOM 1648 O O . LYS A 1 207 ? -33.106 17.545 16.209 1.00 68.50 207 LYS A O 1
ATOM 1653 N N . SER A 1 208 ? -33.759 18.877 14.528 1.00 68.81 208 SER A N 1
ATOM 1654 C CA . SER A 1 208 ? -34.888 19.531 15.201 1.00 68.81 208 SER A CA 1
ATOM 1655 C C . SER A 1 208 ? -36.029 18.563 15.538 1.00 68.81 208 SER A C 1
ATOM 1657 O O . SER A 1 208 ? -36.628 18.681 16.606 1.00 68.81 208 SER A O 1
ATOM 1659 N N . LYS A 1 209 ? -36.296 17.556 14.692 1.00 68.75 209 LYS A N 1
ATOM 1660 C CA . LYS A 1 209 ? -37.316 16.532 14.980 1.00 68.75 209 LYS A CA 1
ATOM 1661 C C . LYS A 1 209 ? -36.883 15.578 16.089 1.00 68.75 209 LYS A C 1
ATOM 1663 O O . LYS A 1 209 ? -37.726 15.159 16.879 1.00 68.75 209 LYS A O 1
ATOM 1668 N N . LEU A 1 210 ? -35.586 15.277 16.191 1.00 70.81 210 LEU A N 1
ATOM 1669 C CA . LEU A 1 210 ? -35.057 14.429 17.262 1.00 70.81 210 LEU A CA 1
ATOM 1670 C C . LEU A 1 210 ? -35.326 15.038 18.644 1.00 70.81 210 LEU A C 1
ATOM 1672 O O . LEU A 1 210 ? -35.792 14.329 19.529 1.00 70.81 210 LEU A O 1
ATOM 1676 N N . ILE A 1 211 ? -35.109 16.348 18.809 1.00 75.38 211 ILE A N 1
ATOM 1677 C CA . ILE A 1 211 ? -35.416 17.045 20.069 1.00 75.38 211 ILE A CA 1
ATOM 1678 C C . ILE A 1 211 ? -36.915 16.980 20.376 1.00 75.38 211 ILE A C 1
ATOM 1680 O O . ILE A 1 211 ? -37.285 16.618 21.485 1.00 75.38 211 ILE A O 1
ATOM 1684 N N . SER A 1 212 ? -37.782 17.216 19.386 1.00 74.06 212 SER A N 1
ATOM 1685 C CA . SER A 1 212 ? -39.235 17.125 19.600 1.00 74.06 212 SER A CA 1
ATOM 1686 C C . SER A 1 212 ? -39.720 15.715 19.970 1.00 74.06 212 SER A C 1
ATOM 1688 O O . SER A 1 212 ? -40.660 15.572 20.745 1.00 74.06 212 SER A O 1
ATOM 1690 N N . LEU A 1 213 ? -39.072 14.668 19.447 1.00 74.56 213 LEU A N 1
ATOM 1691 C CA . LEU A 1 213 ? -39.368 13.275 19.790 1.00 74.56 213 LEU A CA 1
ATOM 1692 C C . LEU A 1 213 ? -38.869 12.920 21.195 1.00 74.56 213 LEU A C 1
ATOM 1694 O O . LEU A 1 213 ? -39.593 12.273 21.944 1.00 74.56 213 LEU A O 1
ATOM 1698 N N . LEU A 1 214 ? -37.671 13.380 21.569 1.00 74.75 214 LEU A N 1
ATOM 1699 C CA . LEU A 1 214 ? -37.122 13.197 22.915 1.00 74.75 214 LEU A CA 1
ATOM 1700 C C . LEU A 1 214 ? -37.961 13.921 23.972 1.00 74.75 214 LEU A C 1
ATOM 1702 O O . LEU A 1 214 ? -38.260 13.332 25.007 1.00 74.75 214 LEU A O 1
ATOM 1706 N N . GLU A 1 215 ? -38.396 15.152 23.691 1.00 77.94 215 GLU A N 1
ATOM 1707 C CA . GLU A 1 215 ? -39.324 15.900 24.547 1.00 77.94 215 GLU A CA 1
ATOM 1708 C C . GLU A 1 215 ? -40.682 15.211 24.680 1.00 77.94 215 GLU A C 1
ATOM 1710 O O . GLU A 1 215 ? -41.321 15.312 25.721 1.00 77.94 215 GLU A O 1
ATOM 1715 N N . LYS A 1 216 ? -41.152 14.523 23.635 1.00 79.06 216 LYS A N 1
ATOM 1716 C CA . LYS A 1 216 ? -42.421 13.794 23.686 1.00 79.06 216 LYS A CA 1
ATOM 1717 C C . LYS A 1 216 ? -42.315 12.548 24.567 1.00 79.06 216 LYS A C 1
ATOM 1719 O O . LYS A 1 216 ? -43.192 12.324 25.390 1.00 79.06 216 LYS A O 1
ATOM 1724 N N . LEU A 1 217 ? -41.209 11.811 24.458 1.00 72.69 217 LEU A N 1
ATOM 1725 C CA . LEU A 1 217 ? -40.929 10.639 25.294 1.00 72.69 217 LEU A CA 1
ATOM 1726 C C . LEU A 1 217 ? -40.724 11.006 26.770 1.00 72.69 217 LEU A C 1
ATOM 1728 O O . LEU A 1 217 ? -41.179 10.281 27.641 1.00 72.69 217 LEU A O 1
ATOM 1732 N N . THR A 1 218 ? -40.116 12.158 27.070 1.00 68.62 218 THR A N 1
ATOM 1733 C CA . THR A 1 218 ? -39.971 12.630 28.464 1.00 68.62 218 THR A CA 1
ATOM 1734 C C . THR A 1 218 ? -41.274 13.144 29.078 1.00 68.62 218 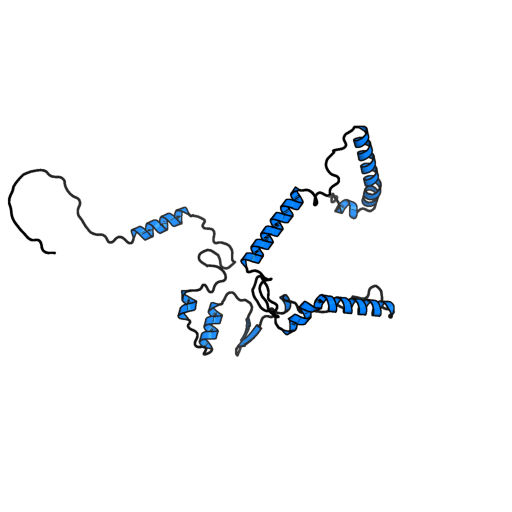THR A C 1
ATOM 1736 O O . THR A 1 218 ? -41.369 13.236 30.298 1.00 68.62 218 THR A O 1
ATOM 1739 N N . ARG A 1 219 ? -42.286 13.478 28.265 1.00 59.66 219 ARG A N 1
ATOM 1740 C CA . ARG A 1 219 ? -43.610 13.914 28.745 1.00 59.66 219 ARG A CA 1
ATOM 1741 C C . ARG A 1 219 ? -44.564 12.752 29.028 1.00 59.66 219 ARG A C 1
ATOM 1743 O O . ARG A 1 219 ? -45.533 12.958 29.748 1.00 59.66 219 ARG A O 1
ATOM 1750 N N . GLU A 1 220 ? -44.310 11.566 28.478 1.00 57.31 220 GLU A N 1
ATOM 1751 C CA . GLU A 1 220 ? -45.154 10.379 28.690 1.00 57.31 220 GLU A CA 1
ATOM 1752 C C . GLU A 1 220 ? -44.847 9.649 30.019 1.00 57.31 220 GLU A C 1
ATOM 1754 O O . GLU A 1 220 ? -45.656 8.836 30.453 1.00 57.31 220 GLU A O 1
ATOM 1759 N N . ASP A 1 221 ? -43.755 10.007 30.713 1.00 52.16 221 ASP A N 1
ATOM 1760 C CA . ASP A 1 221 ? -43.314 9.388 31.980 1.00 52.16 221 ASP A CA 1
ATOM 1761 C C . ASP A 1 221 ? -43.715 10.153 33.264 1.00 52.16 221 ASP A C 1
ATOM 1763 O O . ASP A 1 221 ? -43.208 9.852 34.345 1.00 52.16 221 ASP A O 1
ATOM 1767 N N . VAL A 1 222 ? -44.630 11.131 33.205 1.00 48.12 222 VAL A N 1
ATOM 1768 C CA . VAL A 1 222 ? -45.159 11.771 34.429 1.00 48.12 222 VAL A CA 1
ATOM 1769 C C . VAL A 1 222 ? -46.537 11.186 34.762 1.00 48.12 222 VAL A C 1
ATOM 1771 O O . VAL A 1 222 ? -47.491 11.450 34.026 1.00 48.12 222 VAL A O 1
ATOM 1774 N N . PRO A 1 223 ? -46.692 10.414 35.858 1.00 43.41 223 PRO A N 1
ATOM 1775 C CA . PRO A 1 223 ? -48.006 9.995 36.327 1.00 43.41 223 PRO A CA 1
ATOM 1776 C C . PRO A 1 223 ? -48.817 11.234 36.716 1.00 43.41 223 PRO A C 1
ATOM 1778 O O . PRO A 1 223 ? -48.340 12.093 37.458 1.00 43.41 223 PRO A O 1
ATOM 1781 N N . HIS A 1 224 ? -50.039 11.322 36.199 1.00 39.62 224 HIS A N 1
ATOM 1782 C CA . HIS A 1 224 ? -51.026 12.317 36.602 1.00 39.62 224 HIS A CA 1
ATOM 1783 C C . HIS A 1 224 ? -51.375 12.122 38.088 1.00 39.62 224 HIS A C 1
ATOM 1785 O O . HIS A 1 224 ? -52.145 11.230 38.431 1.00 39.62 224 HIS A O 1
ATOM 1791 N N . GLU A 1 225 ? -50.823 12.962 38.963 1.00 35.50 225 GLU A N 1
ATOM 1792 C CA . GLU A 1 225 ? -51.410 13.231 40.277 1.00 35.50 225 GLU A CA 1
ATOM 1793 C C . GLU A 1 225 ? -52.475 14.322 40.089 1.00 35.50 225 GLU A C 1
ATOM 1795 O O . GLU A 1 225 ? -52.177 15.476 39.764 1.00 35.50 225 GLU A O 1
ATOM 1800 N N . ASP A 1 226 ? -53.736 13.919 40.225 1.00 41.25 226 ASP A N 1
ATOM 1801 C CA . ASP A 1 226 ? -54.907 14.789 40.242 1.00 41.25 226 ASP A CA 1
ATOM 1802 C C . ASP A 1 226 ? -54.866 15.712 41.462 1.00 41.25 226 ASP A C 1
ATOM 1804 O O . ASP A 1 226 ? -55.136 15.260 42.570 1.00 41.25 226 ASP A O 1
ATOM 1808 N N . HIS A 1 227 ? -54.658 17.019 41.272 1.00 35.53 227 HIS A N 1
ATOM 1809 C CA . HIS A 1 227 ? -55.049 18.004 42.284 1.00 35.53 227 HIS A CA 1
ATOM 1810 C C . HIS A 1 227 ? -55.679 19.266 41.681 1.00 35.53 227 HIS A C 1
ATOM 1812 O O . HIS A 1 227 ? -55.107 19.963 40.841 1.00 35.53 227 HIS A O 1
ATOM 1818 N N . GLN A 1 228 ? -56.904 19.521 42.155 1.00 34.41 228 GLN A N 1
ATOM 1819 C CA . GLN A 1 228 ? -57.774 20.663 41.890 1.00 34.41 228 GLN A CA 1
ATOM 1820 C C . GLN A 1 228 ? -57.073 22.033 41.963 1.00 34.41 228 GLN A C 1
ATOM 1822 O O . GLN A 1 228 ? -56.266 22.309 42.849 1.00 34.41 228 GLN A O 1
ATOM 1827 N N . GLN A 1 229 ? -57.508 22.935 41.077 1.00 29.80 229 GLN A N 1
ATOM 1828 C CA . GLN A 1 229 ? -57.249 24.378 41.133 1.00 29.80 229 GLN A CA 1
ATOM 1829 C C . GLN A 1 229 ? -57.683 25.004 42.478 1.00 29.80 229 GLN A C 1
ATOM 1831 O O . GLN A 1 229 ? -58.769 24.684 42.967 1.00 29.80 229 GLN A O 1
ATOM 1836 N N . PRO A 1 230 ? -56.929 25.974 43.031 1.00 32.88 230 PRO A N 1
ATOM 1837 C CA . PRO A 1 230 ? -57.368 26.744 44.188 1.00 32.88 230 PRO A CA 1
ATOM 1838 C C . PRO A 1 230 ? -58.219 27.949 43.758 1.00 32.88 230 PRO A C 1
ATOM 1840 O O . PRO A 1 230 ? -57.784 28.790 42.970 1.00 32.88 230 PRO A O 1
ATOM 1843 N N . GLN A 1 231 ? -59.426 28.060 44.320 1.00 32.16 231 GLN A N 1
ATOM 1844 C CA . GLN A 1 231 ? -60.182 29.312 44.338 1.00 32.16 231 GLN A CA 1
ATOM 1845 C C . GLN A 1 231 ? -59.708 30.188 45.502 1.00 32.16 231 GLN A C 1
ATOM 1847 O O . GLN A 1 231 ? -59.613 29.750 46.646 1.00 32.16 231 GLN A O 1
ATOM 1852 N N . THR A 1 232 ? -59.420 31.445 45.190 1.00 30.23 232 THR A N 1
ATOM 1853 C CA . THR A 1 232 ? -59.130 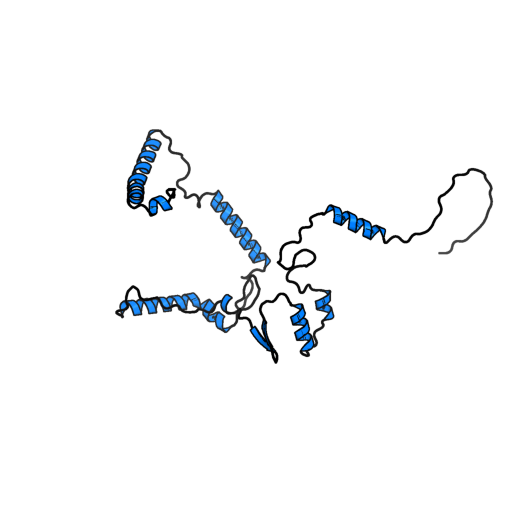32.521 46.138 1.00 30.23 232 THR A CA 1
ATOM 1854 C C . THR A 1 232 ? -60.396 32.955 46.877 1.00 30.23 232 THR A C 1
ATOM 1856 O O . THR A 1 232 ? -61.380 33.320 46.236 1.00 30.23 232 THR A O 1
ATOM 1859 N N . GLY A 1 233 ? -60.349 32.999 48.209 1.00 29.02 233 GLY A N 1
ATOM 1860 C CA . GLY A 1 233 ? -61.422 33.533 49.047 1.00 29.02 233 GLY A CA 1
ATOM 1861 C C . GLY A 1 233 ? -60.962 33.736 50.490 1.00 29.02 233 GLY A C 1
ATOM 1862 O O . GLY A 1 233 ? -60.488 32.817 51.140 1.00 29.02 233 GLY A O 1
ATOM 1863 N N . SER A 1 234 ? -61.059 34.977 50.940 1.00 27.25 234 SER A N 1
ATOM 1864 C CA . SER A 1 234 ? -60.599 35.578 52.190 1.00 27.25 234 SER A CA 1
ATOM 1865 C C . SER A 1 234 ? -61.203 35.043 53.504 1.00 27.25 234 SER A C 1
ATOM 1867 O O . SER A 1 234 ? -62.356 34.623 53.554 1.00 27.25 234 SER A O 1
ATOM 1869 N N . THR A 1 235 ? -60.481 35.378 54.587 1.00 27.16 235 THR A N 1
ATOM 1870 C CA . THR A 1 235 ? -60.932 35.809 55.939 1.00 27.16 235 THR A CA 1
ATOM 1871 C C . THR A 1 235 ? -61.003 34.801 57.104 1.00 27.16 235 THR A C 1
ATOM 1873 O O . THR A 1 235 ? -61.787 33.862 57.102 1.00 27.16 235 THR A O 1
ATOM 1876 N N . THR A 1 236 ? -60.281 35.193 58.170 1.00 29.17 236 THR A N 1
ATOM 1877 C CA . THR A 1 236 ? -60.644 35.163 59.607 1.00 29.17 236 THR A CA 1
ATOM 1878 C C . THR A 1 236 ? -59.892 34.187 60.527 1.00 29.17 236 THR A C 1
ATOM 1880 O O . THR A 1 236 ? -59.917 32.974 60.376 1.00 29.17 236 THR A O 1
ATOM 1883 N N . HIS A 1 237 ? -59.250 34.815 61.521 1.00 30.62 237 HIS A N 1
ATOM 1884 C CA . HIS A 1 237 ? -58.727 34.317 62.796 1.00 30.62 237 HIS A CA 1
ATOM 1885 C C . HIS A 1 237 ? -59.588 33.256 63.507 1.00 30.62 237 HIS A C 1
ATOM 1887 O O . HIS A 1 237 ? -60.785 33.473 63.657 1.00 30.62 237 HIS A O 1
ATOM 1893 N N . GLN A 1 238 ? -58.935 32.238 64.086 1.00 31.14 238 GLN A N 1
ATOM 1894 C CA . GLN A 1 238 ? -59.067 31.732 65.476 1.00 31.14 238 GLN A CA 1
ATOM 1895 C C . GLN A 1 238 ? -58.288 30.400 65.562 1.00 31.14 238 GLN A C 1
ATOM 1897 O O . GLN A 1 238 ? -58.528 29.507 64.764 1.00 31.14 238 GLN A O 1
ATOM 1902 N N . ASP A 1 239 ? -57.145 30.322 66.242 1.00 26.72 239 ASP A N 1
ATOM 1903 C CA . ASP A 1 239 ? -56.925 30.170 67.693 1.00 26.72 239 ASP A CA 1
ATOM 1904 C C . ASP A 1 239 ? -57.080 28.719 68.207 1.00 26.72 239 ASP A C 1
ATOM 1906 O O . ASP A 1 239 ? -58.026 28.025 67.845 1.00 26.72 239 ASP A O 1
ATOM 1910 N N . ALA A 1 240 ? -56.150 28.331 69.097 1.00 28.56 240 ALA A N 1
ATOM 1911 C CA . ALA A 1 240 ? -56.071 27.088 69.888 1.00 28.56 240 ALA A CA 1
ATOM 1912 C C . ALA A 1 240 ? -55.768 25.778 69.106 1.00 28.56 240 ALA A C 1
ATOM 1914 O O . ALA A 1 240 ? -56.286 25.540 68.028 1.00 28.56 240 ALA A O 1
ATOM 1915 N N . MET A 1 241 ? -54.989 24.794 69.563 1.00 26.31 241 MET A N 1
ATOM 1916 C CA . MET A 1 241 ? -54.156 24.517 70.742 1.00 26.31 241 MET A CA 1
ATOM 1917 C C . MET A 1 241 ? -53.615 23.082 70.504 1.00 26.31 241 MET A C 1
ATOM 1919 O O . MET A 1 241 ? -54.367 22.274 69.975 1.00 26.31 241 MET A O 1
ATOM 1923 N N . ILE A 1 242 ? -52.422 22.739 71.033 1.00 33.31 242 ILE A N 1
ATOM 1924 C CA . ILE A 1 242 ? -52.101 21.409 71.636 1.00 33.31 242 ILE A CA 1
ATOM 1925 C C . ILE A 1 242 ? -52.014 20.210 70.641 1.00 33.31 242 ILE A C 1
ATOM 1927 O O . ILE A 1 242 ? -52.916 19.964 69.867 1.00 33.31 242 ILE A O 1
ATOM 1931 N N . HIS A 1 243 ? -51.008 19.329 70.589 1.00 31.78 243 HIS A N 1
ATOM 1932 C CA . HIS A 1 243 ? -49.893 18.951 71.457 1.00 31.78 243 HIS A CA 1
ATOM 1933 C C . HIS A 1 243 ? -48.944 18.004 70.677 1.00 31.78 243 HIS A C 1
ATOM 1935 O O . HIS A 1 243 ? -49.397 17.321 69.770 1.00 31.78 243 HIS A O 1
ATOM 1941 N N . ARG A 1 244 ? -47.678 17.923 71.133 1.00 29.83 244 ARG A N 1
ATOM 1942 C CA . ARG A 1 244 ? -46.837 16.709 71.347 1.00 29.83 244 ARG A CA 1
ATOM 1943 C C . ARG A 1 244 ? -46.908 15.563 70.304 1.00 29.83 244 ARG A C 1
ATOM 1945 O O . ARG A 1 244 ? -47.958 14.995 70.081 1.00 29.83 244 ARG A O 1
ATOM 1952 N N . HIS A 1 245 ? -45.808 15.042 69.757 1.00 30.88 245 HIS A N 1
ATOM 1953 C CA . HIS A 1 245 ? -44.605 14.569 70.451 1.00 30.88 245 HIS A CA 1
ATOM 1954 C C . HIS A 1 245 ? -43.450 14.333 69.457 1.00 30.88 245 HIS A C 1
ATOM 1956 O O . HIS A 1 245 ? -43.649 13.776 68.383 1.00 30.88 245 HIS A O 1
ATOM 1962 N N . HIS A 1 246 ? -42.237 14.693 69.885 1.00 34.44 246 HIS A N 1
ATOM 1963 C CA . HIS A 1 246 ? -40.990 14.062 69.454 1.00 34.44 246 HIS A CA 1
ATOM 1964 C C . HIS A 1 246 ? -41.035 12.551 69.700 1.00 34.44 246 HIS A C 1
ATOM 1966 O O . HIS A 1 246 ? -41.599 12.142 70.711 1.00 34.44 246 HIS A O 1
ATOM 1972 N N . ILE A 1 247 ? -40.333 11.774 68.876 1.00 39.28 247 ILE A N 1
ATOM 1973 C CA . ILE A 1 247 ? -39.278 10.838 69.302 1.00 39.28 247 ILE A CA 1
ATOM 1974 C C . ILE A 1 247 ? -38.501 10.409 68.041 1.00 39.28 247 ILE A C 1
ATOM 1976 O O . ILE A 1 247 ? -39.113 9.965 67.078 1.00 39.28 247 ILE A O 1
ATOM 1980 N N . TYR A 1 248 ? -37.187 10.654 68.122 1.00 45.19 248 TYR A N 1
ATOM 1981 C CA . TYR A 1 248 ? -36.018 10.154 67.376 1.00 45.19 248 TYR A CA 1
ATOM 1982 C C . TYR A 1 248 ? -36.157 9.627 65.944 1.00 45.19 248 TYR A C 1
ATOM 1984 O O . TYR A 1 248 ? -36.765 8.556 65.747 1.00 45.19 248 TYR A O 1
#

Foldseek 3Di:
DDQDDDPVNCVVDPVSVVCCVPVVVVVVVVVVVVCVVVVVPPPDDPDDPCPDPVNVVVVVVVVVVVVVVLCVLPDPVVDDDLWDADSVVRHTADPVQSVLVVCVVVVVVVLVVVVVVCVVPDPDDPPDDRDDDDRQDPVNRQAFDFDDDPPDTDGPDVDQCQPVVVVVVVVVPDPDPPPCCVPPHDSGPDDVVQADNVGHGPDPPCPPVVVVVVVVVVVVPDDDDDDDDDDDDDDDDDDDDDDDDDDD

Radius of gyration: 38.79 Å; chains: 1; bounding box: 85×76×109 Å

pLDDT: mean 70.77, std 18.3, range [26.31, 96.69]

Secondary structure (DSSP, 8-state):
-----SHHHHHH-HHHHHHHHHHHHHHHHHHHHHHHHTT----S-SS-TTTSHHHHHHHHHHHHHHHHHHHHT--TTS---S--B-TTT-PBPPTTTHHHHHTHHHHHHHHHHHHHHHHHHS---TTSPPPPP----HHHH---EEEEETTEEEEE-S-S-HHHHHHHHHHTT-----HHHHHHS--SSS-TTTB-TTS-B---S-HHHHHHHHHHHHHTT-------PPPP----------------